Protein AF-A0A7S4KRW1-F1 (afdb_monomer_lite)

Structure (mmCIF, N/CA/C/O backbone):
data_AF-A0A7S4KRW1-F1
#
_entry.id   AF-A0A7S4KRW1-F1
#
loop_
_atom_site.group_PDB
_atom_site.id
_atom_site.type_symbol
_atom_site.label_atom_id
_atom_site.label_alt_id
_atom_site.label_comp_id
_atom_site.label_asym_id
_atom_site.label_entity_id
_atom_site.label_seq_id
_atom_site.pdbx_PDB_ins_code
_atom_site.Cartn_x
_atom_site.Cartn_y
_atom_site.Cartn_z
_atom_site.occupancy
_atom_site.B_iso_or_equiv
_atom_site.auth_seq_id
_atom_site.auth_comp_id
_atom_site.auth_asym_id
_atom_site.auth_atom_id
_atom_site.pdbx_PDB_model_num
ATOM 1 N N . ILE A 1 1 ? 20.193 -3.971 -15.397 1.00 42.09 1 ILE A N 1
ATOM 2 C CA . ILE A 1 1 ? 19.033 -3.073 -15.609 1.00 42.09 1 ILE A CA 1
ATOM 3 C C . ILE A 1 1 ? 19.425 -1.732 -14.996 1.00 42.09 1 ILE A C 1
ATOM 5 O O . ILE A 1 1 ? 19.282 -1.550 -13.796 1.00 42.09 1 ILE A O 1
ATOM 9 N N . ILE A 1 2 ? 20.125 -0.911 -15.786 1.00 52.41 2 ILE A N 1
ATOM 10 C CA . ILE A 1 2 ? 20.880 0.287 -15.368 1.00 52.41 2 ILE A CA 1
ATOM 11 C C . ILE A 1 2 ? 20.674 1.340 -16.470 1.00 52.41 2 ILE A C 1
ATOM 13 O O . ILE A 1 2 ? 21.587 1.654 -17.217 1.00 52.41 2 ILE A O 1
ATOM 17 N N . SER A 1 3 ? 19.442 1.779 -16.694 1.00 58.16 3 SER A N 1
ATOM 18 C CA . SER A 1 3 ? 19.170 2.879 -17.625 1.00 58.16 3 SER A CA 1
ATOM 19 C C . SER A 1 3 ? 18.054 3.713 -17.026 1.00 58.16 3 SER A C 1
ATOM 21 O O . SER A 1 3 ? 16.983 3.174 -16.761 1.00 58.16 3 SER A O 1
ATOM 23 N N . LYS A 1 4 ? 18.334 4.993 -16.753 1.00 59.12 4 LYS A N 1
ATOM 24 C CA . LYS A 1 4 ? 17.352 5.975 -16.263 1.00 59.12 4 LYS A CA 1
ATOM 25 C C . LYS A 1 4 ? 16.228 6.180 -17.288 1.00 59.12 4 LYS A C 1
ATOM 27 O O . LYS A 1 4 ? 15.059 6.197 -16.912 1.00 59.12 4 LYS A O 1
ATOM 32 N N . MET A 1 5 ? 16.585 6.171 -18.574 1.00 58.28 5 MET A N 1
ATOM 33 C CA . MET A 1 5 ? 15.666 6.357 -19.703 1.00 58.28 5 MET A CA 1
ATOM 34 C C . MET A 1 5 ? 14.577 5.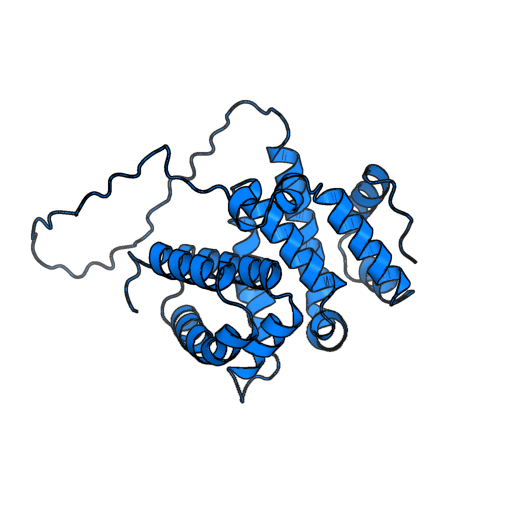268 -19.772 1.00 58.28 5 MET A C 1
ATOM 36 O O . MET A 1 5 ? 13.415 5.568 -20.036 1.00 58.28 5 MET A O 1
ATOM 40 N N . ASN A 1 6 ? 14.902 4.014 -19.430 1.00 66.88 6 ASN A N 1
ATOM 41 C CA . ASN A 1 6 ? 13.996 2.865 -19.613 1.00 66.88 6 ASN A CA 1
ATOM 42 C C . ASN A 1 6 ? 13.275 2.398 -18.332 1.00 66.88 6 ASN A C 1
ATOM 44 O O . ASN A 1 6 ? 12.750 1.283 -18.279 1.00 66.88 6 ASN A O 1
ATOM 48 N N . ASP A 1 7 ? 13.233 3.221 -17.282 1.00 77.06 7 ASP A N 1
ATOM 49 C CA . ASP A 1 7 ? 12.595 2.848 -16.006 1.00 77.06 7 ASP A CA 1
ATOM 50 C C . ASP A 1 7 ? 11.111 2.577 -16.124 1.00 77.06 7 ASP A C 1
ATOM 52 O O . ASP A 1 7 ? 10.593 1.635 -15.519 1.00 77.06 7 ASP A O 1
ATOM 56 N N . HIS A 1 8 ? 10.444 3.408 -16.916 1.00 72.94 8 HIS A N 1
ATOM 57 C CA . HIS A 1 8 ? 9.022 3.296 -17.179 1.00 72.94 8 HIS A CA 1
ATOM 58 C C . HIS A 1 8 ? 8.695 1.932 -17.801 1.00 72.94 8 HIS A C 1
ATOM 60 O O . HIS A 1 8 ? 7.827 1.228 -17.288 1.00 72.94 8 HIS A O 1
ATOM 66 N N . GLU A 1 9 ? 9.473 1.491 -18.793 1.00 79.25 9 GLU A N 1
ATOM 67 C CA . GLU A 1 9 ? 9.324 0.167 -19.403 1.00 79.25 9 GLU A CA 1
ATOM 68 C C . GLU A 1 9 ? 9.589 -0.973 -18.418 1.00 79.25 9 GLU A C 1
ATOM 70 O O . GLU A 1 9 ? 8.856 -1.964 -18.390 1.00 79.25 9 GLU A O 1
ATOM 75 N N . GLY A 1 10 ? 10.588 -0.822 -17.545 1.00 86.00 10 GLY A N 1
ATOM 76 C CA . GLY A 1 10 ? 10.872 -1.803 -16.498 1.00 86.00 10 GLY A CA 1
ATOM 77 C C . GLY A 1 10 ? 9.689 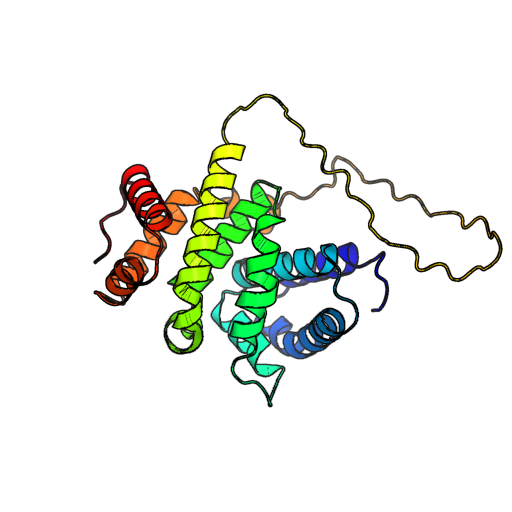-2.014 -15.547 1.00 86.00 10 GLY A C 1
ATOM 78 O O . GLY A 1 10 ? 9.311 -3.155 -15.266 1.00 86.00 10 GLY A O 1
ATOM 79 N N . PHE A 1 11 ? 9.071 -0.927 -15.076 1.00 89.94 11 PHE A N 1
ATOM 80 C CA . PHE A 1 11 ? 7.884 -1.014 -14.224 1.00 89.94 11 PHE A CA 1
ATOM 81 C C . PHE A 1 11 ? 6.635 -1.451 -14.994 1.00 89.94 11 PHE A C 1
ATOM 83 O O . PHE A 1 11 ? 5.841 -2.210 -14.445 1.00 89.94 11 PHE A O 1
ATOM 90 N N . ASN A 1 12 ? 6.462 -1.050 -16.256 1.00 86.81 12 ASN A N 1
ATOM 91 C CA . ASN A 1 12 ? 5.354 -1.507 -17.102 1.00 86.81 12 ASN A CA 1
ATOM 92 C C . ASN A 1 12 ? 5.397 -3.023 -17.321 1.00 86.81 12 ASN A C 1
ATOM 94 O O . ASN A 1 12 ? 4.386 -3.706 -17.137 1.00 86.81 12 ASN A O 1
ATOM 98 N N . LEU A 1 13 ? 6.580 -3.571 -17.605 1.00 89.62 13 LEU A N 1
ATOM 99 C CA . LEU A 1 13 ? 6.782 -5.014 -17.689 1.00 89.62 13 LEU A CA 1
ATOM 100 C C . LEU A 1 13 ? 6.446 -5.703 -16.362 1.00 89.62 13 LEU A C 1
ATOM 102 O O . LEU A 1 13 ? 5.744 -6.715 -16.347 1.00 89.62 13 LEU A O 1
ATOM 106 N N . LEU A 1 14 ? 6.913 -5.150 -15.240 1.00 91.88 14 LEU A N 1
ATOM 107 C CA . LEU A 1 14 ? 6.659 -5.728 -13.924 1.00 91.88 14 LEU A CA 1
ATOM 108 C C . LEU A 1 14 ? 5.165 -5.691 -13.558 1.00 91.88 14 LEU A C 1
ATOM 110 O O . LEU A 1 14 ? 4.649 -6.684 -13.052 1.00 91.88 14 LEU A O 1
ATOM 114 N N . LYS A 1 15 ? 4.449 -4.608 -13.884 1.00 91.62 15 LYS A N 1
ATOM 115 C CA . LYS A 1 15 ? 2.984 -4.514 -13.741 1.00 91.62 15 LYS A CA 1
ATOM 116 C C . LYS A 1 15 ? 2.277 -5.604 -14.552 1.00 91.62 15 LYS A C 1
ATOM 118 O O . LYS A 1 15 ? 1.396 -6.279 -14.024 1.00 91.62 15 LYS A O 1
ATOM 123 N N . SER A 1 16 ? 2.707 -5.831 -15.794 1.00 90.19 16 SER A N 1
ATOM 124 C CA . SER A 1 16 ? 2.164 -6.894 -16.650 1.00 90.19 16 SER A CA 1
ATOM 125 C C . SER A 1 16 ? 2.398 -8.292 -16.065 1.00 90.19 16 SER A C 1
ATOM 127 O O . SER A 1 16 ? 1.488 -9.123 -16.059 1.00 90.19 16 SER A O 1
ATOM 129 N N . ILE A 1 17 ? 3.584 -8.541 -15.502 1.00 91.88 17 ILE A N 1
ATOM 130 C CA . ILE A 1 17 ? 3.899 -9.791 -14.799 1.00 91.88 17 ILE A CA 1
ATOM 131 C C . ILE A 1 17 ? 2.962 -9.993 -13.601 1.00 91.88 17 ILE A C 1
ATOM 133 O O . ILE A 1 17 ? 2.336 -11.044 -13.495 1.00 91.88 17 ILE A O 1
ATOM 137 N N . VAL A 1 18 ? 2.828 -8.983 -12.736 1.00 92.94 18 VAL A N 1
ATOM 138 C CA . VAL A 1 18 ? 1.963 -9.030 -11.541 1.00 92.94 18 VAL A CA 1
ATOM 139 C C . VAL A 1 18 ? 0.499 -9.287 -11.907 1.00 92.94 18 VAL A C 1
ATOM 141 O O . VAL A 1 18 ? -0.207 -10.006 -11.207 1.00 92.94 18 VAL A O 1
ATOM 144 N N . GLN A 1 19 ? 0.037 -8.737 -13.026 1.00 91.19 19 GLN A N 1
ATOM 145 C CA . GLN A 1 19 ? -1.331 -8.935 -13.493 1.00 91.19 19 GLN A CA 1
ATOM 146 C C . GLN A 1 19 ? -1.612 -10.373 -13.960 1.00 91.19 19 GLN A C 1
ATOM 148 O O . GLN A 1 19 ? -2.710 -10.882 -13.741 1.00 91.19 19 GLN A O 1
ATOM 153 N N . HIS A 1 20 ? -0.665 -11.015 -14.649 1.00 90.94 20 HIS A N 1
ATOM 154 C CA . HIS A 1 20 ? -0.930 -12.266 -15.374 1.00 90.94 20 HIS A CA 1
ATOM 155 C C . HIS A 1 20 ? -0.346 -13.516 -14.707 1.00 90.94 20 HIS A C 1
ATOM 157 O O . HIS A 1 20 ? -0.731 -14.631 -15.061 1.00 90.94 20 HIS A O 1
ATOM 163 N N . ILE A 1 21 ? 0.578 -13.363 -13.758 1.00 92.19 21 ILE A N 1
ATOM 164 C CA . ILE A 1 21 ? 1.213 -14.485 -13.063 1.00 92.19 21 ILE A CA 1
ATOM 165 C C . ILE A 1 21 ? 0.605 -14.632 -11.668 1.00 92.19 21 ILE A C 1
ATOM 167 O O . ILE A 1 21 ? 0.493 -13.669 -10.921 1.00 92.19 21 ILE A O 1
ATOM 171 N N . SER A 1 22 ? 0.218 -15.852 -11.289 1.00 93.00 22 SER A N 1
ATOM 172 C CA . SER A 1 22 ? -0.288 -16.120 -9.941 1.00 93.00 22 SER A CA 1
ATOM 173 C C . SER A 1 22 ? 0.800 -15.949 -8.878 1.00 93.00 22 SER A C 1
ATOM 175 O O . SER A 1 22 ? 1.978 -16.219 -9.126 1.00 93.00 22 SER A O 1
ATOM 177 N N . TRP A 1 23 ? 0.397 -15.588 -7.656 1.00 92.25 23 TRP A N 1
ATOM 178 C CA . TRP A 1 23 ? 1.323 -15.364 -6.543 1.00 92.25 23 TRP A CA 1
ATOM 179 C C . TRP A 1 23 ? 2.300 -16.530 -6.324 1.00 92.25 23 TRP A C 1
ATOM 181 O O . TRP A 1 23 ? 3.498 -16.304 -6.225 1.00 92.25 23 TRP A O 1
ATOM 191 N N . GLN A 1 24 ? 1.824 -17.780 -6.358 1.00 93.00 24 GLN A N 1
ATOM 192 C CA . GLN A 1 24 ? 2.649 -18.979 -6.122 1.00 93.00 24 GLN A CA 1
ATOM 193 C C . GLN A 1 24 ? 3.797 -19.130 -7.132 1.00 93.00 24 GLN A C 1
ATOM 195 O O . GLN A 1 24 ? 4.855 -19.672 -6.819 1.00 93.00 24 GLN A O 1
ATOM 200 N N . ASN A 1 25 ? 3.590 -18.649 -8.360 1.00 92.88 25 ASN A N 1
ATOM 201 C CA . ASN A 1 25 ? 4.595 -18.699 -9.417 1.00 92.88 25 ASN A CA 1
ATOM 202 C C . ASN A 1 25 ? 5.511 -17.470 -9.405 1.00 92.88 25 ASN A C 1
ATOM 204 O O . ASN A 1 25 ? 6.578 -17.501 -10.012 1.00 92.88 25 ASN A O 1
ATOM 208 N N . PHE A 1 26 ? 5.109 -16.395 -8.727 1.00 91.00 26 PHE A N 1
ATOM 209 C CA . PHE A 1 26 ? 5.807 -15.116 -8.730 1.00 91.00 26 PHE A CA 1
ATOM 210 C C . PHE A 1 26 ? 6.611 -14.857 -7.446 1.00 91.00 26 PHE A C 1
ATOM 212 O O . PHE A 1 26 ? 7.706 -14.297 -7.508 1.00 91.00 26 PHE A O 1
ATOM 219 N N . GLU A 1 27 ? 6.125 -15.316 -6.290 1.00 92.62 27 GLU A N 1
ATOM 220 C CA . GLU A 1 27 ? 6.655 -14.966 -4.965 1.00 92.62 27 GLU A CA 1
ATOM 221 C C . GLU A 1 27 ? 8.141 -15.309 -4.785 1.00 92.62 27 GLU A C 1
ATOM 223 O O . GLU A 1 27 ? 8.897 -14.532 -4.206 1.00 92.62 27 GLU A O 1
ATOM 228 N N . ASN A 1 28 ? 8.604 -16.414 -5.378 1.00 92.19 28 ASN A N 1
ATOM 229 C CA . ASN A 1 28 ? 10.001 -16.853 -5.297 1.00 92.19 28 ASN A CA 1
ATOM 230 C C . ASN A 1 28 ? 10.981 -15.931 -6.048 1.00 92.19 28 ASN A C 1
ATOM 232 O O . ASN A 1 28 ? 12.193 -15.984 -5.819 1.00 92.19 28 ASN A O 1
ATOM 236 N N . PHE A 1 29 ? 10.481 -15.087 -6.952 1.00 93.19 29 PHE A N 1
ATOM 237 C CA . PHE A 1 29 ? 11.286 -14.118 -7.694 1.00 93.19 29 PHE A CA 1
ATOM 238 C C . PHE A 1 29 ? 11.325 -12.746 -7.013 1.00 93.19 29 PHE A C 1
ATOM 240 O O . PHE A 1 29 ? 12.270 -11.987 -7.248 1.00 93.19 29 PHE A O 1
ATOM 247 N N . LEU A 1 30 ? 10.362 -12.444 -6.133 1.00 92.44 30 LEU A N 1
ATOM 248 C CA . LEU A 1 30 ? 10.248 -11.149 -5.461 1.00 92.44 30 LEU A CA 1
ATOM 249 C C . LEU A 1 30 ? 11.510 -10.739 -4.696 1.00 92.44 30 LEU A C 1
ATOM 251 O O . LEU A 1 30 ? 11.945 -9.609 -4.902 1.00 92.44 30 LEU A O 1
ATOM 255 N N . PRO A 1 31 ? 12.195 -11.609 -3.926 1.00 91.44 31 PRO A N 1
ATOM 256 C CA . PRO A 1 31 ? 13.425 -11.202 -3.249 1.00 91.44 31 PRO A CA 1
ATOM 257 C C . PRO A 1 31 ? 14.510 -10.698 -4.210 1.00 91.44 31 PRO A C 1
ATOM 259 O O . PRO A 1 31 ? 15.241 -9.758 -3.900 1.00 91.44 31 PRO A O 1
ATOM 262 N N . LYS A 1 32 ? 14.617 -11.284 -5.411 1.00 92.25 32 LYS A N 1
ATOM 263 C CA . LYS A 1 32 ? 15.574 -10.828 -6.434 1.00 92.25 32 LYS A CA 1
ATOM 264 C C . LYS A 1 32 ? 15.146 -9.494 -7.041 1.00 92.25 32 LYS A C 1
ATOM 266 O O . LYS A 1 32 ? 15.987 -8.619 -7.230 1.00 92.25 32 LYS A O 1
ATOM 271 N N . ILE A 1 33 ? 13.853 -9.334 -7.315 1.00 94.12 33 ILE A N 1
ATOM 272 C CA . ILE A 1 33 ? 13.275 -8.091 -7.841 1.00 94.12 33 ILE A CA 1
ATOM 273 C C . ILE A 1 33 ? 13.485 -6.950 -6.838 1.00 94.12 33 ILE A C 1
ATOM 275 O O . ILE A 1 33 ? 13.976 -5.885 -7.208 1.00 94.12 33 ILE A O 1
ATOM 279 N N . TRP A 1 34 ? 13.217 -7.197 -5.558 1.00 94.50 34 TRP A N 1
ATOM 280 C CA . TRP A 1 34 ? 13.444 -6.239 -4.486 1.00 94.50 34 TRP A CA 1
ATOM 281 C C . TRP A 1 34 ? 14.901 -5.858 -4.323 1.00 94.50 34 TRP A C 1
ATOM 283 O O . TRP A 1 34 ? 15.189 -4.671 -4.245 1.00 94.50 34 TRP A O 1
ATOM 293 N N . ASN A 1 35 ? 15.833 -6.810 -4.371 1.00 92.06 35 ASN A N 1
ATOM 294 C CA . ASN A 1 35 ? 17.256 -6.478 -4.346 1.00 92.06 35 ASN A CA 1
ATOM 295 C C . ASN A 1 35 ? 17.651 -5.518 -5.481 1.00 92.06 35 ASN A C 1
ATOM 297 O O . ASN A 1 35 ? 18.370 -4.552 -5.238 1.00 92.06 35 ASN A O 1
ATOM 301 N N . LEU A 1 36 ? 17.150 -5.737 -6.702 1.00 91.69 36 LEU A N 1
ATOM 302 C CA . LEU A 1 36 ? 17.417 -4.848 -7.839 1.00 91.69 36 LEU A CA 1
ATOM 303 C C . LEU A 1 36 ? 16.819 -3.450 -7.633 1.00 91.69 36 LEU A C 1
ATOM 305 O O . LEU A 1 36 ? 17.496 -2.446 -7.855 1.00 91.69 36 LEU A O 1
ATOM 309 N N . ILE A 1 37 ? 15.564 -3.382 -7.187 1.00 93.12 37 ILE A N 1
ATOM 310 C CA . ILE A 1 37 ? 14.864 -2.117 -6.941 1.00 93.12 37 ILE A CA 1
ATOM 311 C C . ILE A 1 37 ? 15.516 -1.348 -5.788 1.00 93.12 37 ILE A C 1
ATOM 313 O O . ILE A 1 37 ? 15.779 -0.155 -5.916 1.00 93.12 37 ILE A O 1
ATOM 317 N N . PHE A 1 38 ? 15.809 -2.013 -4.671 1.00 91.94 38 PHE A N 1
ATOM 318 C CA . PHE A 1 38 ? 16.373 -1.388 -3.475 1.00 91.94 38 PHE A CA 1
ATOM 319 C C . PHE A 1 38 ? 17.807 -0.932 -3.701 1.00 91.94 38 PHE A C 1
ATOM 321 O O . PHE A 1 38 ? 18.139 0.189 -3.323 1.00 91.94 38 PHE A O 1
ATOM 328 N N . TYR A 1 39 ? 18.622 -1.728 -4.403 1.00 90.50 39 TYR A N 1
ATOM 329 C CA . TYR A 1 39 ? 19.950 -1.297 -4.841 1.00 90.50 39 TYR A CA 1
ATOM 330 C C . TYR A 1 39 ? 19.875 0.047 -5.570 1.00 90.50 39 TYR A C 1
ATOM 332 O O . TYR A 1 39 ? 20.644 0.967 -5.287 1.00 90.50 39 TYR A O 1
ATOM 340 N N . ARG A 1 40 ? 18.893 0.194 -6.461 1.00 86.44 40 ARG A N 1
ATOM 341 C CA . ARG A 1 40 ? 18.698 1.430 -7.206 1.00 86.44 40 ARG A CA 1
ATOM 342 C C . ARG A 1 40 ? 18.138 2.574 -6.368 1.00 86.44 40 ARG A C 1
ATOM 344 O O . ARG A 1 40 ? 18.656 3.682 -6.475 1.00 86.44 40 ARG A O 1
ATOM 351 N N . LEU A 1 41 ? 17.160 2.319 -5.496 1.00 88.88 41 LEU A N 1
ATOM 352 C CA . LEU A 1 41 ? 16.660 3.324 -4.547 1.00 88.88 41 LEU A CA 1
ATOM 353 C C . LEU A 1 41 ? 17.778 3.889 -3.664 1.00 88.88 41 LEU A C 1
ATOM 355 O O . LEU A 1 41 ? 17.709 5.048 -3.269 1.00 88.88 41 LEU A O 1
ATOM 359 N N . THR A 1 42 ? 18.798 3.087 -3.348 1.00 87.00 42 THR A N 1
ATOM 360 C CA . THR A 1 42 ? 19.952 3.539 -2.564 1.00 87.00 42 THR A CA 1
ATOM 361 C C . THR A 1 42 ? 21.000 4.267 -3.406 1.00 87.00 42 THR A C 1
ATOM 363 O O . THR A 1 42 ? 21.614 5.206 -2.909 1.00 87.00 42 THR A O 1
ATOM 366 N N . LYS A 1 43 ? 21.251 3.837 -4.649 1.00 85.88 43 LYS A N 1
ATOM 367 C CA . LYS A 1 43 ? 22.365 4.358 -5.461 1.00 85.88 43 LYS A CA 1
ATOM 368 C C . LYS A 1 43 ? 22.006 5.560 -6.321 1.00 85.88 43 LYS A C 1
ATOM 370 O O . LYS A 1 43 ? 22.787 6.499 -6.377 1.00 85.88 43 LYS A O 1
ATOM 375 N N . THR A 1 44 ? 20.870 5.515 -7.004 1.00 82.62 44 THR A N 1
ATOM 376 C CA . THR A 1 44 ? 20.466 6.520 -8.001 1.00 82.62 44 THR A CA 1
ATOM 377 C C . THR A 1 44 ? 18.949 6.739 -7.967 1.00 82.62 44 THR A C 1
ATOM 379 O O . THR A 1 44 ? 18.245 6.450 -8.940 1.00 82.62 44 THR A O 1
ATOM 382 N N . PRO A 1 45 ? 18.393 7.201 -6.831 1.00 83.12 45 PRO A N 1
ATOM 383 C CA . PRO A 1 45 ? 16.960 7.425 -6.720 1.00 83.12 45 PRO A CA 1
ATOM 384 C C . PRO A 1 45 ? 16.513 8.653 -7.525 1.00 83.12 45 PRO A C 1
ATOM 386 O O . PRO A 1 45 ? 16.875 9.772 -7.181 1.00 83.12 45 PRO A O 1
ATOM 389 N N . THR A 1 46 ? 15.633 8.464 -8.507 1.00 85.69 46 THR A N 1
ATOM 390 C CA . THR A 1 46 ? 14.922 9.561 -9.192 1.00 85.69 46 THR A CA 1
ATOM 391 C C . THR A 1 46 ? 13.472 9.658 -8.706 1.00 85.69 46 THR A C 1
ATOM 393 O O . THR A 1 46 ? 12.933 8.700 -8.134 1.00 85.69 46 THR A O 1
ATOM 396 N N . ALA A 1 47 ? 12.813 10.805 -8.907 1.00 84.25 47 ALA A N 1
ATOM 397 C CA . ALA A 1 47 ? 11.387 10.959 -8.596 1.00 84.25 47 ALA A CA 1
ATOM 398 C C . ALA A 1 47 ? 10.537 9.948 -9.389 1.00 84.25 47 ALA A C 1
ATOM 400 O O . ALA A 1 47 ? 9.764 9.193 -8.794 1.00 84.25 47 ALA A O 1
ATOM 401 N N . LYS A 1 48 ? 10.805 9.832 -10.697 1.00 83.62 48 LYS A N 1
ATOM 402 C CA . LYS A 1 48 ? 10.196 8.856 -11.614 1.00 83.62 48 LYS A CA 1
ATOM 403 C C . LYS A 1 48 ? 10.335 7.415 -11.117 1.00 83.62 48 LYS A C 1
ATOM 405 O O . LYS A 1 48 ? 9.356 6.670 -11.097 1.00 83.62 48 LYS A O 1
ATOM 410 N N . PHE A 1 49 ? 11.514 7.028 -10.621 1.00 87.81 49 PHE A N 1
ATOM 411 C CA . PHE A 1 49 ? 11.728 5.682 -10.084 1.00 87.81 49 PHE A CA 1
ATOM 412 C C . PHE A 1 49 ? 10.950 5.435 -8.782 1.00 87.81 49 PHE A C 1
ATOM 414 O O .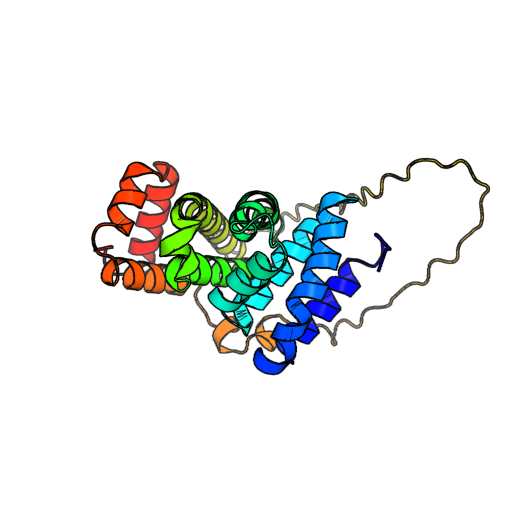 PHE A 1 49 ? 10.365 4.368 -8.601 1.00 87.81 49 PHE A O 1
ATOM 421 N N . LYS A 1 50 ? 10.887 6.421 -7.873 1.00 88.44 50 LYS A N 1
ATOM 422 C CA . LYS A 1 50 ? 10.080 6.324 -6.638 1.00 88.44 50 LYS A CA 1
ATOM 423 C C . LYS A 1 50 ? 8.579 6.241 -6.935 1.00 88.44 50 LYS A C 1
ATOM 425 O O . LYS A 1 50 ? 7.868 5.509 -6.240 1.00 88.44 50 LYS A O 1
ATOM 430 N N . ARG A 1 51 ? 8.104 6.952 -7.965 1.00 88.12 51 ARG A N 1
ATOM 431 C CA . ARG A 1 51 ? 6.725 6.863 -8.468 1.00 88.12 51 ARG A CA 1
ATOM 432 C C . ARG A 1 51 ? 6.432 5.466 -9.006 1.00 88.12 51 ARG A C 1
ATOM 434 O O . ARG A 1 51 ? 5.520 4.820 -8.503 1.00 88.12 51 ARG A O 1
ATOM 441 N N . GLY A 1 52 ? 7.260 4.958 -9.922 1.00 90.00 52 GLY A N 1
ATOM 442 C CA . GLY A 1 52 ? 7.116 3.603 -10.471 1.00 90.00 52 GLY A CA 1
ATOM 443 C C . GLY A 1 52 ? 7.178 2.510 -9.398 1.00 90.00 52 GLY A C 1
ATOM 444 O O . GLY A 1 52 ? 6.402 1.555 -9.422 1.00 90.00 52 GLY A O 1
ATOM 445 N N . PHE A 1 53 ? 8.023 2.689 -8.378 1.00 93.06 53 PHE A N 1
ATOM 446 C CA . PHE A 1 53 ? 8.022 1.816 -7.208 1.00 93.06 53 PHE A CA 1
ATOM 447 C C . PHE A 1 53 ? 6.697 1.882 -6.435 1.00 93.06 53 PHE A C 1
ATOM 449 O O . PHE A 1 53 ? 6.132 0.851 -6.084 1.00 93.06 53 PHE A O 1
ATOM 456 N N . SER A 1 54 ? 6.171 3.079 -6.186 1.00 94.00 54 SER A N 1
ATOM 457 C CA . SER A 1 54 ? 4.888 3.244 -5.493 1.00 94.00 54 SER A CA 1
ATOM 458 C C . SER A 1 54 ? 3.733 2.619 -6.284 1.00 94.00 54 SER A C 1
ATOM 460 O O . SER A 1 54 ? 2.867 1.981 -5.687 1.00 94.00 54 SER A O 1
ATOM 462 N N . GLU A 1 55 ? 3.748 2.729 -7.617 1.00 92.69 55 GLU A N 1
ATOM 463 C CA . GLU A 1 55 ? 2.799 2.036 -8.497 1.00 92.69 55 GLU A CA 1
ATOM 464 C C . GLU A 1 55 ? 2.876 0.525 -8.329 1.00 92.69 55 GLU A C 1
ATOM 466 O O . GLU A 1 55 ? 1.845 -0.116 -8.122 1.00 92.69 55 GLU A O 1
ATOM 471 N N . ILE A 1 56 ? 4.077 -0.066 -8.395 1.00 94.56 56 ILE A N 1
ATOM 472 C CA . ILE A 1 56 ? 4.175 -1.524 -8.345 1.00 94.56 56 ILE A CA 1
ATOM 473 C C . ILE A 1 56 ? 3.712 -2.084 -6.999 1.00 94.56 56 ILE A C 1
ATOM 475 O O . ILE A 1 56 ? 3.088 -3.142 -6.964 1.00 94.56 56 ILE A O 1
ATOM 479 N N . MET A 1 57 ? 3.924 -1.345 -5.907 1.00 96.12 57 MET A N 1
ATOM 480 C CA . MET A 1 57 ? 3.408 -1.706 -4.588 1.00 96.12 57 MET A CA 1
ATOM 481 C C . MET A 1 57 ? 1.874 -1.707 -4.569 1.00 96.12 57 MET A C 1
ATOM 483 O O . MET A 1 57 ? 1.265 -2.633 -4.028 1.00 96.12 57 MET A O 1
ATOM 487 N N . CYS A 1 58 ? 1.237 -0.727 -5.221 1.00 95.44 58 CYS A N 1
ATOM 488 C CA . CYS A 1 58 ? -0.215 -0.693 -5.386 1.00 95.44 58 CYS A CA 1
ATOM 489 C C . CYS A 1 58 ? -0.734 -1.869 -6.232 1.00 95.44 58 CYS A C 1
ATOM 491 O O . CYS A 1 58 ? -1.709 -2.512 -5.845 1.00 95.44 58 CYS A O 1
ATOM 493 N N . TYR A 1 59 ? -0.068 -2.193 -7.346 1.00 94.62 59 TYR A N 1
ATOM 494 C CA . TYR A 1 59 ? -0.426 -3.330 -8.205 1.00 94.62 59 TYR A CA 1
ATOM 495 C C . TYR A 1 59 ? -0.322 -4.660 -7.461 1.00 94.62 59 TYR A C 1
ATOM 497 O O . TYR A 1 59 ? -1.251 -5.464 -7.482 1.00 94.62 59 TYR A O 1
ATOM 505 N N . LEU A 1 60 ? 0.782 -4.871 -6.752 1.00 95.12 60 LEU A N 1
ATOM 506 C CA . LEU A 1 60 ? 1.018 -6.060 -5.945 1.00 95.12 60 LEU A CA 1
ATOM 507 C C . LEU A 1 60 ? -0.039 -6.237 -4.848 1.00 95.12 60 LEU A C 1
ATOM 509 O O . LEU A 1 60 ? -0.631 -7.309 -4.730 1.00 95.12 60 LEU A O 1
ATOM 513 N N . ALA A 1 61 ? -0.347 -5.172 -4.102 1.00 94.62 61 ALA A N 1
ATOM 514 C CA . ALA A 1 61 ? -1.422 -5.178 -3.109 1.00 94.62 61 ALA A CA 1
ATOM 515 C C . ALA A 1 61 ? -2.812 -5.418 -3.738 1.00 94.62 61 ALA A C 1
ATOM 517 O O . ALA A 1 61 ? -3.691 -6.046 -3.133 1.00 94.62 61 ALA A O 1
ATOM 518 N N . GLY A 1 62 ? -3.016 -4.919 -4.959 1.00 91.94 62 GLY A N 1
ATOM 519 C CA . GLY A 1 62 ? -4.238 -5.070 -5.742 1.00 91.94 62 GLY A CA 1
ATOM 520 C C . GLY A 1 62 ? -4.471 -6.496 -6.259 1.00 91.94 62 GLY A C 1
ATOM 521 O O . GLY A 1 62 ? -5.578 -7.017 -6.115 1.00 91.94 62 GLY A O 1
ATOM 522 N N . PHE A 1 63 ? -3.445 -7.148 -6.808 1.00 91.62 63 PHE A N 1
ATOM 523 C CA . PHE A 1 63 ? -3.560 -8.475 -7.431 1.00 91.62 63 PHE A CA 1
ATOM 524 C C . PHE A 1 63 ? -3.259 -9.641 -6.491 1.00 91.62 63 PHE A C 1
ATOM 526 O O . PHE A 1 63 ? -3.834 -10.718 -6.647 1.00 91.62 63 PHE A O 1
ATOM 533 N N . HIS A 1 64 ? -2.362 -9.460 -5.525 1.00 92.62 64 HIS A N 1
ATOM 534 C CA . HIS A 1 64 ? -1.859 -10.564 -4.701 1.00 92.62 64 HIS A CA 1
ATOM 535 C C . HIS A 1 64 ? -2.098 -10.386 -3.199 1.00 92.62 64 HIS A C 1
ATOM 537 O O . HIS A 1 64 ? -1.777 -11.274 -2.411 1.00 92.62 64 HIS A O 1
ATOM 543 N N . GLY A 1 65 ? -2.716 -9.274 -2.798 1.00 91.81 65 GLY A N 1
ATOM 544 C CA . GLY A 1 65 ? -2.967 -8.960 -1.396 1.00 91.81 65 GLY A CA 1
ATOM 545 C C . GLY A 1 65 ? -1.741 -8.373 -0.701 1.00 91.81 65 GLY A C 1
ATOM 546 O O . GLY A 1 65 ? -0.665 -8.247 -1.273 1.00 91.81 65 GLY A O 1
ATOM 547 N N . VAL A 1 66 ? -1.921 -7.946 0.546 1.00 94.81 66 VAL A N 1
ATOM 548 C CA . VAL A 1 66 ? -0.948 -7.080 1.231 1.00 94.81 66 VAL A CA 1
ATOM 549 C C . VAL A 1 66 ? 0.055 -7.840 2.089 1.00 94.81 66 VAL A C 1
ATOM 551 O O . VAL A 1 66 ? 1.235 -7.513 2.051 1.00 94.81 66 VAL A O 1
ATOM 554 N N . ASP A 1 67 ? -0.356 -8.892 2.800 1.00 94.88 67 ASP A N 1
ATOM 555 C CA . ASP A 1 67 ? 0.553 -9.610 3.708 1.00 94.88 67 ASP A CA 1
ATOM 556 C C . ASP A 1 67 ? 1.691 -10.325 2.970 1.00 94.88 67 ASP A C 1
ATOM 558 O O . ASP A 1 67 ? 2.831 -10.300 3.434 1.00 94.88 67 ASP A O 1
ATOM 562 N N . GLY A 1 68 ? 1.414 -10.897 1.793 1.00 91.94 68 GLY A N 1
ATOM 563 C CA . GLY A 1 68 ? 2.451 -11.483 0.941 1.00 91.94 68 GLY A CA 1
ATOM 564 C C . GLY A 1 68 ? 3.478 -10.442 0.490 1.00 91.94 68 GLY A C 1
ATOM 565 O O . GLY A 1 68 ? 4.679 -10.703 0.501 1.00 91.94 68 GLY A O 1
ATOM 566 N N . VAL A 1 69 ? 3.024 -9.230 0.165 1.00 93.19 69 VAL A N 1
ATOM 567 C CA . VAL A 1 69 ? 3.891 -8.120 -0.251 1.00 93.19 69 VAL A CA 1
ATOM 568 C C . VAL A 1 69 ? 4.765 -7.659 0.905 1.00 93.19 69 VAL A C 1
ATOM 570 O O . VAL A 1 69 ? 5.984 -7.603 0.740 1.00 93.19 69 VAL A O 1
ATOM 573 N N . VAL A 1 70 ? 4.170 -7.407 2.076 1.00 94.94 70 VAL A N 1
ATOM 574 C CA . VAL A 1 70 ? 4.907 -7.033 3.293 1.00 94.94 70 VAL A CA 1
ATOM 575 C C . VAL A 1 70 ? 5.969 -8.082 3.620 1.00 94.94 70 VAL A C 1
ATOM 577 O O . VAL A 1 70 ? 7.146 -7.746 3.745 1.00 94.94 70 VAL A O 1
ATOM 580 N N . GLY A 1 71 ? 5.575 -9.358 3.673 1.00 93.06 71 GLY A N 1
ATOM 581 C CA . GLY A 1 71 ? 6.492 -10.462 3.945 1.00 93.06 71 GLY A CA 1
ATOM 582 C C . GLY A 1 71 ? 7.614 -10.558 2.912 1.00 93.06 71 GLY A C 1
ATOM 583 O O . GLY A 1 71 ? 8.777 -10.685 3.281 1.00 93.06 71 GLY A O 1
ATOM 584 N N . SER A 1 72 ? 7.295 -10.421 1.621 1.00 93.19 72 SER A N 1
ATOM 585 C CA . SER A 1 72 ? 8.297 -10.499 0.554 1.00 93.19 72 SER A CA 1
ATOM 586 C C . SER A 1 72 ? 9.361 -9.405 0.652 1.00 93.19 72 SER A C 1
ATOM 588 O O . SER A 1 72 ? 10.517 -9.677 0.343 1.00 93.19 72 SER A O 1
ATOM 590 N N . VAL A 1 73 ? 8.990 -8.194 1.090 1.00 94.25 73 VAL A N 1
ATOM 591 C CA . VAL A 1 73 ? 9.923 -7.078 1.300 1.00 94.25 73 VAL A CA 1
ATOM 592 C C . VAL A 1 73 ? 10.805 -7.344 2.515 1.00 94.25 73 VAL A C 1
ATOM 594 O O . VAL A 1 73 ? 12.025 -7.219 2.420 1.00 94.25 73 VAL A O 1
ATOM 597 N N . ASP A 1 74 ? 10.213 -7.759 3.633 1.00 92.94 74 ASP A N 1
ATOM 598 C CA . ASP A 1 74 ? 10.958 -8.043 4.863 1.00 92.94 74 ASP A CA 1
ATOM 599 C C . ASP A 1 74 ? 11.951 -9.202 4.693 1.00 92.94 74 ASP A C 1
ATOM 601 O O . ASP A 1 74 ? 13.039 -9.169 5.260 1.00 92.94 74 ASP A O 1
ATOM 605 N N . CYS A 1 75 ? 11.636 -10.197 3.858 1.00 89.75 75 CYS A N 1
ATOM 606 C CA . CYS A 1 75 ? 12.532 -11.320 3.571 1.00 89.75 75 CYS A CA 1
ATOM 607 C C . CYS A 1 75 ? 13.807 -10.940 2.793 1.00 89.75 75 CYS A C 1
ATOM 609 O O . CYS A 1 75 ? 14.685 -11.785 2.625 1.00 89.75 75 CYS A O 1
ATOM 611 N N . VAL A 1 76 ? 13.925 -9.709 2.285 1.00 88.31 76 VAL A N 1
ATOM 612 C CA . VAL A 1 76 ? 15.081 -9.271 1.479 1.00 88.31 76 VAL A CA 1
ATOM 613 C C . VAL A 1 76 ? 16.288 -8.955 2.350 1.00 88.31 76 VAL A C 1
ATOM 615 O O . VAL A 1 76 ? 17.421 -9.181 1.927 1.00 88.31 76 VAL A O 1
ATOM 618 N N . SER A 1 77 ? 16.059 -8.432 3.555 1.00 77.31 77 SER A N 1
ATOM 619 C CA . SER A 1 77 ? 17.128 -8.021 4.458 1.00 77.31 77 SER A CA 1
ATOM 620 C C . SER A 1 77 ? 17.109 -8.865 5.720 1.00 77.31 77 SER A C 1
ATOM 622 O O . SER A 1 77 ? 16.262 -8.687 6.590 1.00 77.31 77 SER A O 1
ATOM 624 N N . ASN A 1 78 ? 18.099 -9.749 5.851 1.00 71.75 78 ASN A N 1
ATOM 625 C CA . ASN A 1 78 ? 18.323 -10.485 7.097 1.00 71.75 78 ASN A CA 1
ATOM 626 C C . ASN A 1 78 ? 18.719 -9.548 8.254 1.00 71.75 78 ASN A C 1
ATOM 628 O O . ASN A 1 78 ? 18.504 -9.887 9.415 1.00 71.75 78 ASN A O 1
ATOM 632 N N . ASP A 1 79 ? 19.269 -8.373 7.934 1.00 72.62 79 ASP A N 1
ATOM 633 C CA . ASP A 1 79 ? 19.808 -7.419 8.907 1.00 72.62 79 ASP A CA 1
ATOM 634 C C . ASP A 1 79 ? 18.781 -6.367 9.355 1.00 72.62 79 ASP A C 1
ATOM 636 O O . ASP A 1 79 ? 18.957 -5.731 10.393 1.00 72.62 79 ASP A O 1
ATOM 640 N N . ASN A 1 80 ? 17.702 -6.169 8.589 1.00 78.69 80 ASN A N 1
ATOM 641 C CA . ASN A 1 80 ? 16.623 -5.246 8.932 1.00 78.69 80 ASN A CA 1
ATOM 642 C C . ASN A 1 80 ? 15.267 -5.960 8.845 1.00 78.69 80 ASN A C 1
ATOM 644 O O . ASN A 1 80 ? 14.633 -5.928 7.786 1.00 78.69 80 ASN A O 1
ATOM 648 N N . PRO A 1 81 ? 14.789 -6.552 9.954 1.00 75.94 81 PRO A N 1
ATOM 649 C CA . PRO A 1 81 ? 13.508 -7.235 9.964 1.00 75.94 81 PRO A CA 1
ATOM 650 C C . PRO A 1 81 ? 12.332 -6.274 9.769 1.00 75.94 81 PRO A C 1
ATOM 652 O O . PRO A 1 81 ? 11.234 -6.759 9.549 1.00 75.94 81 PRO A O 1
ATOM 655 N N . GLU A 1 82 ? 12.516 -4.950 9.840 1.00 87.62 82 GLU A N 1
ATOM 656 C CA . GLU A 1 82 ? 11.463 -3.937 9.675 1.00 87.62 82 GLU A CA 1
ATOM 657 C C . GLU A 1 82 ? 11.604 -3.123 8.377 1.00 87.62 82 GLU A C 1
ATOM 659 O O . GLU A 1 82 ? 11.175 -1.966 8.288 1.00 87.62 82 GLU A O 1
ATOM 664 N N . LEU A 1 83 ? 12.217 -3.720 7.347 1.00 92.81 83 LEU A N 1
ATOM 665 C CA . LEU A 1 83 ? 12.484 -3.047 6.078 1.00 92.81 83 LEU A CA 1
ATOM 666 C C . LEU A 1 83 ? 11.209 -2.498 5.428 1.00 92.81 83 LEU A C 1
ATOM 668 O O . LEU A 1 83 ? 11.234 -1.381 4.905 1.00 92.81 83 LEU A O 1
ATOM 672 N N . PHE A 1 84 ? 10.091 -3.225 5.492 1.00 95.50 84 PHE A N 1
ATOM 673 C CA . PHE A 1 84 ? 8.831 -2.742 4.938 1.00 95.50 84 PHE A CA 1
ATOM 674 C C . PHE A 1 84 ? 8.393 -1.413 5.561 1.00 95.50 84 PHE A C 1
ATOM 676 O O . PHE A 1 84 ? 7.990 -0.517 4.825 1.00 95.50 84 PHE A O 1
ATOM 683 N N . GLY A 1 85 ? 8.524 -1.235 6.880 1.00 95.44 85 GLY A N 1
ATOM 684 C CA . GLY A 1 85 ? 8.165 0.023 7.545 1.00 95.44 85 GLY A CA 1
ATOM 685 C C . GLY A 1 85 ? 8.987 1.211 7.034 1.00 95.44 85 GLY A C 1
ATOM 686 O O . GLY A 1 85 ? 8.444 2.268 6.698 1.00 95.44 85 GLY A O 1
ATOM 687 N N . VAL A 1 86 ? 10.298 1.002 6.861 1.00 93.56 86 VAL A N 1
ATOM 688 C CA . VAL A 1 86 ? 11.209 2.005 6.287 1.00 93.56 86 VAL A CA 1
ATOM 689 C C . VAL A 1 86 ? 10.794 2.369 4.861 1.00 93.56 86 VAL A C 1
ATOM 691 O O . VAL A 1 86 ? 10.715 3.552 4.525 1.00 93.56 86 VAL A O 1
ATOM 694 N N . ILE A 1 87 ? 10.512 1.372 4.023 1.00 94.56 87 ILE A N 1
ATOM 695 C CA . ILE A 1 87 ? 10.119 1.565 2.623 1.00 94.56 87 ILE A CA 1
ATOM 696 C C . ILE A 1 87 ? 8.744 2.236 2.510 1.00 94.56 87 ILE A C 1
ATOM 698 O O . ILE A 1 87 ? 8.579 3.163 1.712 1.00 94.56 87 ILE A O 1
ATOM 702 N N . LEU A 1 88 ? 7.783 1.827 3.340 1.00 96.25 88 LEU A N 1
ATOM 703 C CA . LEU A 1 88 ? 6.452 2.418 3.414 1.00 96.25 88 LEU A CA 1
ATOM 704 C C . LEU A 1 88 ? 6.552 3.916 3.720 1.00 96.25 88 LEU A C 1
ATOM 706 O O . LEU A 1 88 ? 6.053 4.734 2.951 1.00 96.25 88 LEU A O 1
ATOM 710 N N . GLY A 1 89 ? 7.251 4.288 4.795 1.00 94.00 89 GLY A N 1
ATOM 711 C CA . GLY A 1 89 ? 7.357 5.684 5.221 1.00 94.00 89 GLY A CA 1
ATOM 712 C C . GLY A 1 89 ? 8.219 6.560 4.307 1.00 94.00 89 GLY A C 1
ATOM 713 O O . GLY A 1 89 ? 7.866 7.708 4.034 1.00 94.00 89 GLY A O 1
ATOM 714 N N . ASN A 1 90 ? 9.357 6.047 3.829 1.00 91.94 90 ASN A N 1
ATOM 715 C CA . ASN A 1 90 ? 10.339 6.870 3.116 1.00 91.94 90 ASN A CA 1
ATOM 716 C C . ASN A 1 90 ? 10.164 6.897 1.604 1.00 91.94 90 ASN A C 1
ATOM 718 O O . ASN A 1 90 ? 10.679 7.822 0.972 1.00 91.94 90 ASN A O 1
ATOM 722 N N . VAL A 1 91 ? 9.477 5.911 1.030 1.00 92.31 91 VAL A N 1
ATOM 723 C CA . VAL A 1 91 ? 9.358 5.777 -0.422 1.00 92.31 91 VAL A CA 1
ATOM 724 C C . VAL A 1 91 ? 7.897 5.761 -0.829 1.00 92.31 91 VAL A C 1
ATOM 726 O O . VAL A 1 91 ? 7.466 6.688 -1.507 1.00 92.31 91 VAL A O 1
ATOM 729 N N . TRP A 1 92 ? 7.120 4.777 -0.369 1.00 94.88 92 TRP A N 1
ATOM 730 C CA . TRP A 1 92 ? 5.760 4.582 -0.871 1.00 94.88 92 TRP A CA 1
ATOM 731 C C . TRP A 1 92 ? 4.841 5.757 -0.512 1.00 94.88 92 TRP A C 1
ATOM 733 O O . TRP A 1 92 ? 4.310 6.413 -1.404 1.00 94.88 92 TRP A O 1
ATOM 743 N N . LEU A 1 93 ? 4.723 6.112 0.773 1.00 94.06 93 LEU A N 1
ATOM 744 C CA . LEU A 1 93 ? 3.860 7.222 1.202 1.00 94.06 93 LEU A CA 1
ATOM 745 C C . LEU A 1 93 ? 4.320 8.588 0.667 1.00 94.06 93 LEU A C 1
ATOM 747 O O . LEU A 1 93 ? 3.499 9.488 0.515 1.00 94.06 93 LEU A O 1
ATOM 751 N N . LYS A 1 94 ? 5.612 8.754 0.356 1.00 90.69 94 LYS A N 1
ATOM 752 C CA . LYS A 1 94 ? 6.133 9.981 -0.274 1.00 90.69 94 LYS A CA 1
ATOM 753 C C . LYS A 1 94 ? 5.901 10.021 -1.787 1.00 90.69 94 LYS A C 1
ATOM 755 O O . LYS A 1 94 ? 5.895 11.107 -2.356 1.00 90.69 94 LYS A O 1
ATOM 760 N N . GLY A 1 95 ? 5.725 8.867 -2.431 1.00 87.12 95 GLY A N 1
ATOM 761 C CA . GLY A 1 95 ? 5.372 8.763 -3.847 1.00 87.12 95 GLY A CA 1
ATOM 762 C C . GLY A 1 95 ? 3.879 8.944 -4.114 1.00 87.12 95 GLY A C 1
ATOM 763 O O . GLY A 1 95 ? 3.512 9.385 -5.195 1.00 87.12 95 GLY A O 1
ATOM 764 N N . VAL A 1 96 ? 3.028 8.684 -3.116 1.00 88.56 96 VAL A N 1
ATOM 765 C CA . VAL A 1 96 ? 1.563 8.819 -3.196 1.00 88.56 96 VAL A CA 1
ATOM 766 C C . VAL A 1 96 ? 1.071 10.140 -3.827 1.00 88.56 96 VAL A C 1
ATOM 768 O O . VAL A 1 96 ? 0.207 10.073 -4.697 1.00 88.56 96 VAL A O 1
ATOM 771 N N . PRO A 1 97 ? 1.596 11.332 -3.474 1.00 88.00 97 PRO A N 1
ATOM 772 C CA . PRO A 1 97 ? 1.129 12.592 -4.063 1.00 88.00 97 PRO A CA 1
ATOM 773 C C . PRO A 1 97 ? 1.414 12.758 -5.565 1.00 88.00 97 PRO A C 1
ATOM 775 O O . PRO A 1 97 ? 0.915 13.702 -6.163 1.00 88.00 97 PRO A O 1
ATOM 778 N N . GLN A 1 98 ? 2.230 11.886 -6.167 1.00 87.06 98 GLN A N 1
ATOM 779 C CA . GLN A 1 98 ? 2.601 11.946 -7.588 1.00 87.06 98 GLN A CA 1
ATOM 780 C C . GLN A 1 98 ? 1.614 11.189 -8.493 1.00 87.06 98 GLN A C 1
ATOM 782 O O . GLN A 1 98 ? 1.804 11.142 -9.710 1.00 87.06 98 GLN A O 1
ATOM 787 N N . PHE A 1 99 ? 0.584 10.557 -7.921 1.00 87.88 99 PHE A N 1
ATOM 788 C CA . PHE A 1 99 ? -0.505 9.972 -8.697 1.00 87.88 99 PHE A CA 1
ATOM 789 C C . PHE A 1 99 ? -1.443 11.071 -9.176 1.00 87.88 99 PHE A C 1
ATOM 791 O O . PHE A 1 99 ? -1.938 11.856 -8.370 1.00 87.88 99 PHE A O 1
ATOM 798 N N . SER A 1 100 ? -1.693 11.115 -10.482 1.00 84.31 100 SER A N 1
ATOM 799 C CA . SER A 1 100 ? -2.528 12.137 -11.119 1.00 84.31 100 SER A CA 1
ATOM 800 C C . SER A 1 100 ? -3.666 11.537 -11.945 1.00 84.31 100 SER A C 1
ATOM 802 O O . SER A 1 100 ? -4.687 12.202 -12.102 1.00 84.31 100 SER A O 1
ATOM 804 N N . GLY A 1 101 ? -3.553 10.291 -12.417 1.00 85.62 101 GLY A N 1
ATOM 805 C CA . GLY A 1 101 ? -4.640 9.612 -13.124 1.00 85.62 101 GLY A CA 1
ATOM 806 C C . GLY A 1 101 ? -5.761 9.163 -12.182 1.00 85.62 101 GLY A C 1
ATOM 807 O O . GLY A 1 101 ? -5.485 8.622 -11.112 1.00 85.62 101 GLY A O 1
ATOM 808 N N . GLU A 1 102 ? -7.023 9.328 -12.592 1.00 87.25 102 GLU A N 1
ATOM 809 C CA . GLU A 1 102 ? -8.194 8.926 -11.792 1.00 87.25 102 GLU A CA 1
ATOM 810 C C . GLU A 1 102 ? -8.115 7.446 -11.380 1.00 87.25 102 GLU A C 1
ATOM 812 O O . GLU A 1 102 ? -8.230 7.108 -10.199 1.00 87.25 102 GLU A O 1
ATOM 817 N N . GLU A 1 103 ? -7.841 6.558 -12.342 1.00 87.88 103 GLU A N 1
ATOM 818 C CA . GLU A 1 103 ? -7.708 5.125 -12.078 1.00 87.88 103 GLU A CA 1
ATOM 819 C C . GLU A 1 103 ? -6.476 4.796 -11.213 1.00 87.88 103 GLU A C 1
ATOM 821 O O . GLU A 1 103 ? -6.550 3.916 -10.352 1.00 87.88 103 GLU A O 1
ATOM 826 N N . GLU A 1 104 ? -5.366 5.527 -11.374 1.00 89.69 104 GLU A N 1
ATOM 827 C CA . GLU A 1 104 ? -4.155 5.353 -10.556 1.00 89.69 104 GLU A CA 1
ATOM 828 C C . GLU A 1 104 ? -4.415 5.710 -9.089 1.00 89.69 104 GLU A C 1
ATOM 830 O O . GLU A 1 104 ? -4.071 4.950 -8.179 1.00 89.69 104 GLU A O 1
ATOM 835 N N . ILE A 1 105 ? -5.060 6.854 -8.856 1.00 92.94 105 ILE A N 1
ATOM 836 C CA . ILE A 1 105 ? -5.431 7.330 -7.523 1.00 92.94 105 ILE A CA 1
ATOM 837 C C . ILE A 1 105 ? -6.405 6.348 -6.885 1.00 92.94 105 ILE A C 1
ATOM 839 O O . ILE A 1 105 ? -6.222 5.951 -5.732 1.00 92.94 105 ILE A O 1
ATOM 843 N N . LYS A 1 106 ? -7.402 5.892 -7.646 1.00 93.12 106 LYS A N 1
ATOM 844 C CA . LYS A 1 106 ? -8.351 4.871 -7.210 1.00 93.12 106 LYS A CA 1
ATOM 845 C C . LYS A 1 106 ? -7.653 3.573 -6.805 1.00 93.12 106 LYS A C 1
ATOM 847 O O . LYS A 1 106 ? -7.936 3.045 -5.726 1.00 93.12 106 LYS A O 1
ATOM 852 N N . LEU A 1 107 ? -6.714 3.074 -7.610 1.00 94.06 107 LEU A N 1
ATOM 853 C CA . LEU A 1 107 ? -5.929 1.885 -7.275 1.00 94.06 107 LEU A CA 1
ATOM 854 C C . LEU A 1 107 ? -5.106 2.101 -6.003 1.00 94.06 107 LEU A C 1
ATOM 856 O O . LEU A 1 107 ? -5.074 1.227 -5.136 1.00 94.06 107 LEU A O 1
ATOM 860 N N . CYS A 1 108 ? -4.469 3.263 -5.864 1.00 95.62 108 CYS A N 1
ATOM 861 C CA . CYS A 1 108 ? -3.687 3.583 -4.678 1.00 95.62 108 CYS A CA 1
ATOM 862 C C . CYS A 1 108 ? -4.562 3.630 -3.418 1.00 95.62 108 CYS A C 1
ATOM 864 O O . CYS A 1 108 ? -4.212 3.023 -2.404 1.00 95.62 108 CYS A O 1
ATOM 866 N N . CYS A 1 109 ? -5.747 4.240 -3.494 1.00 95.69 109 CYS A N 1
ATOM 867 C CA . CYS A 1 109 ? -6.723 4.217 -2.408 1.00 95.69 109 CYS A CA 1
ATOM 868 C C . CYS A 1 109 ? -7.101 2.784 -2.010 1.00 95.69 109 CYS A C 1
ATOM 870 O O . CYS A 1 109 ? -7.106 2.453 -0.821 1.00 95.69 109 CYS A O 1
ATOM 872 N N . VAL A 1 110 ? -7.375 1.911 -2.986 1.00 95.62 110 VAL A N 1
ATOM 873 C CA . VAL A 1 110 ? -7.673 0.492 -2.729 1.00 95.62 110 VAL A CA 1
ATOM 874 C C . VAL A 1 110 ? -6.487 -0.205 -2.060 1.00 95.62 110 VAL A C 1
ATOM 876 O O . VAL A 1 110 ? -6.678 -0.890 -1.054 1.00 95.62 110 VAL A O 1
ATOM 879 N N . ALA A 1 111 ? -5.267 -0.009 -2.562 1.00 96.88 111 ALA A N 1
ATOM 880 C CA . ALA A 1 111 ? -4.061 -0.627 -2.019 1.00 96.88 111 ALA A CA 1
ATOM 881 C C . ALA A 1 111 ? -3.784 -0.198 -0.569 1.00 96.88 111 ALA A C 1
ATOM 883 O O . ALA A 1 111 ? -3.596 -1.057 0.294 1.00 96.88 111 ALA A O 1
ATOM 884 N N . LEU A 1 112 ? -3.826 1.106 -0.273 1.00 97.38 112 LEU A N 1
ATOM 885 C CA . LEU A 1 112 ? -3.618 1.619 1.085 1.00 97.38 112 LEU A CA 1
ATOM 886 C C . LEU A 1 112 ? -4.745 1.195 2.034 1.00 97.38 112 LEU A C 1
ATOM 888 O O . LEU A 1 112 ? -4.477 0.849 3.183 1.00 97.38 112 LEU A O 1
ATOM 892 N N . THR A 1 113 ? -5.994 1.145 1.558 1.00 97.25 113 THR A N 1
ATOM 893 C CA . THR A 1 113 ? -7.121 0.623 2.350 1.00 97.25 113 THR A CA 1
ATOM 894 C C . THR A 1 113 ? -6.885 -0.833 2.724 1.00 97.25 113 THR A C 1
ATOM 896 O O . THR A 1 113 ? -7.016 -1.191 3.894 1.00 97.25 113 THR A O 1
ATOM 899 N N . ARG A 1 114 ? -6.493 -1.679 1.763 1.00 96.94 114 ARG A N 1
ATOM 900 C CA . ARG A 1 114 ? -6.165 -3.084 2.038 1.00 96.94 114 ARG A CA 1
ATOM 901 C C . ARG A 1 114 ? -4.993 -3.198 3.003 1.00 96.94 114 ARG A C 1
ATOM 903 O O . ARG A 1 114 ? -5.061 -4.001 3.923 1.00 96.94 114 ARG A O 1
ATOM 910 N N . LEU A 1 115 ? -3.961 -2.367 2.860 1.00 97.62 115 LEU A N 1
ATOM 911 C CA . LEU A 1 115 ? -2.816 -2.379 3.771 1.00 97.62 115 LEU A CA 1
ATOM 912 C C . LEU A 1 115 ? -3.249 -2.054 5.206 1.00 97.62 115 LEU A C 1
ATOM 914 O O . LEU A 1 115 ? -2.861 -2.752 6.134 1.00 97.62 115 LEU A O 1
ATOM 918 N N . LEU A 1 116 ? -4.102 -1.045 5.386 1.00 96.62 116 LEU A N 1
ATOM 919 C CA . LEU A 1 116 ? -4.603 -0.628 6.698 1.00 96.62 116 LEU A CA 1
ATOM 920 C C . LEU A 1 116 ? -5.544 -1.642 7.355 1.00 96.62 116 LEU A C 1
ATOM 922 O O . LEU A 1 116 ? -5.580 -1.708 8.582 1.00 96.62 116 LEU A O 1
ATOM 926 N N . THR A 1 117 ? -6.342 -2.358 6.556 1.00 95.81 117 THR A N 1
ATOM 927 C CA . THR A 1 117 ? -7.517 -3.110 7.043 1.00 95.81 117 THR A CA 1
ATOM 928 C C . THR A 1 117 ? -7.420 -4.620 6.884 1.00 95.81 117 THR A C 1
ATOM 930 O O . THR A 1 117 ? -8.144 -5.341 7.557 1.00 95.81 117 THR A O 1
ATOM 933 N N . GLN A 1 118 ? -6.547 -5.108 6.005 1.00 94.94 118 GLN A N 1
ATOM 934 C CA . GLN A 1 118 ? -6.436 -6.528 5.663 1.00 94.94 118 GLN A CA 1
ATOM 935 C C . GLN A 1 118 ? -5.037 -7.093 5.925 1.00 94.94 118 GLN A C 1
ATOM 937 O O . GLN A 1 118 ? -4.857 -8.302 5.812 1.00 94.94 118 GLN A O 1
ATOM 942 N N . SER A 1 119 ? -4.048 -6.256 6.266 1.00 96.00 119 SER A N 1
ATOM 943 C CA . SER A 1 119 ? -2.714 -6.737 6.622 1.00 96.00 119 SER A CA 1
ATOM 944 C C . SER A 1 119 ? -2.598 -6.986 8.120 1.00 96.00 119 SER A C 1
ATOM 946 O O . SER A 1 119 ? -2.690 -6.055 8.925 1.00 96.00 119 SER A O 1
ATOM 948 N N . LYS A 1 120 ? -2.297 -8.230 8.502 1.00 94.25 120 LYS A N 1
ATOM 949 C CA . LYS A 1 120 ? -1.978 -8.562 9.898 1.00 94.25 120 LYS A CA 1
ATOM 950 C C . LYS A 1 120 ? -0.669 -7.915 10.328 1.00 94.25 120 LYS A C 1
ATOM 952 O O . LYS A 1 120 ? -0.595 -7.341 11.414 1.00 94.25 120 LYS A O 1
ATOM 957 N N . PHE A 1 121 ? 0.333 -7.907 9.443 1.00 94.69 121 PHE A N 1
ATOM 958 C CA . PHE A 1 121 ? 1.611 -7.247 9.713 1.00 94.69 121 PHE A CA 1
ATOM 959 C C . PHE A 1 121 ? 1.437 -5.756 10.004 1.00 94.69 121 PHE A C 1
ATOM 961 O O . PHE A 1 121 ? 2.118 -5.224 10.881 1.00 94.69 121 PHE A O 1
ATOM 968 N N . MET A 1 122 ? 0.501 -5.083 9.330 1.00 95.88 122 MET A N 1
ATOM 969 C CA . MET A 1 122 ? 0.214 -3.674 9.594 1.00 95.88 122 MET A CA 1
ATOM 970 C C . MET A 1 122 ? -0.298 -3.431 11.021 1.00 95.88 122 MET A C 1
ATOM 972 O O . MET A 1 122 ? 0.091 -2.455 11.659 1.00 95.88 122 MET A O 1
ATOM 976 N N . ILE A 1 123 ? -1.144 -4.319 11.547 1.00 93.94 123 ILE A N 1
ATOM 977 C CA . ILE A 1 123 ? -1.751 -4.170 12.878 1.00 93.94 123 ILE A CA 1
ATOM 978 C C . ILE A 1 123 ? -0.828 -4.644 14.008 1.00 93.94 123 ILE A C 1
ATOM 980 O O . ILE A 1 123 ? -0.868 -4.081 15.111 1.00 93.94 123 ILE A O 1
ATOM 984 N N . GLU A 1 124 ? -0.031 -5.682 13.754 1.00 92.25 124 GLU A N 1
ATOM 985 C CA . GLU A 1 124 ? 0.798 -6.353 14.762 1.00 92.25 124 GLU A CA 1
ATOM 986 C C . GLU A 1 124 ? 2.220 -5.791 14.840 1.00 92.25 124 GLU A C 1
ATOM 988 O O . GLU A 1 124 ? 2.755 -5.646 15.936 1.00 92.25 124 GLU A O 1
ATOM 993 N N . LYS A 1 125 ? 2.819 -5.447 13.694 1.00 94.06 125 LYS A N 1
ATOM 994 C CA . LYS A 1 125 ? 4.234 -5.062 13.584 1.00 94.06 125 LYS A CA 1
ATOM 995 C C . LYS A 1 125 ? 4.413 -3.601 13.181 1.00 94.06 125 LYS A C 1
ATOM 997 O O . LYS A 1 125 ? 5.151 -2.866 13.824 1.00 94.06 125 LYS A O 1
ATOM 1002 N N . TYR A 1 126 ? 3.679 -3.142 12.170 1.00 95.75 126 TYR A N 1
ATOM 1003 C CA . TYR A 1 126 ? 3.859 -1.813 11.572 1.00 95.75 126 TYR A CA 1
ATOM 1004 C C . TYR A 1 126 ? 2.823 -0.780 12.014 1.00 95.75 126 TYR A C 1
ATOM 1006 O O . TYR A 1 126 ? 2.554 0.193 11.308 1.00 95.75 126 TYR A O 1
ATOM 1014 N N . PHE A 1 127 ? 2.264 -0.946 13.212 1.00 94.38 127 PHE A N 1
ATOM 1015 C CA . PHE A 1 127 ? 1.159 -0.113 13.680 1.00 94.38 127 PHE A CA 1
ATOM 1016 C C . PHE A 1 127 ? 1.536 1.372 13.816 1.00 94.38 127 PHE A C 1
ATOM 1018 O O . PHE A 1 127 ? 0.695 2.247 13.623 1.00 94.38 127 PHE A O 1
ATOM 1025 N N . ALA A 1 128 ? 2.818 1.678 14.045 1.00 93.81 128 ALA A N 1
ATOM 1026 C CA . ALA A 1 128 ? 3.341 3.047 14.033 1.00 93.81 128 ALA A CA 1
ATOM 1027 C C . ALA A 1 128 ? 3.139 3.766 12.681 1.00 93.81 128 ALA A C 1
ATOM 1029 O O . ALA A 1 128 ? 3.057 4.993 12.634 1.00 93.81 128 ALA A O 1
ATOM 1030 N N . HIS A 1 129 ? 3.024 3.019 11.580 1.00 95.69 129 HIS A N 1
ATOM 1031 C CA . HIS A 1 129 ? 2.762 3.561 10.248 1.00 95.69 129 HIS A CA 1
ATOM 1032 C C . HIS A 1 129 ? 1.273 3.611 9.893 1.00 95.69 129 HIS A C 1
ATOM 1034 O O . HIS A 1 129 ? 0.926 4.117 8.824 1.00 95.69 129 HIS A O 1
ATOM 1040 N N . TRP A 1 130 ? 0.380 3.148 10.774 1.00 96.06 130 TRP A N 1
ATOM 1041 C CA . TRP A 1 130 ? -1.059 3.106 10.505 1.00 96.06 130 TRP A CA 1
ATOM 1042 C C . TRP A 1 130 ? -1.643 4.512 10.353 1.00 96.06 130 TRP A C 1
ATOM 1044 O O . TRP A 1 130 ? -2.241 4.824 9.325 1.00 96.06 130 TRP A O 1
ATOM 1054 N N . SER A 1 131 ? -1.364 5.406 11.306 1.00 95.31 131 SER A N 1
ATOM 1055 C CA . SER A 1 131 ? -1.841 6.795 11.265 1.00 95.31 131 SER A CA 1
ATOM 1056 C C . SER A 1 131 ? -1.319 7.574 10.045 1.00 95.31 131 SER A C 1
ATOM 1058 O O . SER A 1 131 ? -2.141 8.140 9.322 1.00 95.31 131 SER A O 1
ATOM 1060 N N . PRO A 1 132 ? -0.003 7.575 9.727 1.00 95.88 132 PRO A N 1
ATOM 1061 C CA . PRO A 1 132 ? 0.499 8.202 8.501 1.00 95.88 132 PRO A CA 1
ATOM 1062 C C . PRO A 1 132 ? -0.134 7.653 7.217 1.00 95.88 132 PRO A C 1
ATOM 1064 O O . PRO A 1 132 ? -0.441 8.421 6.306 1.00 95.88 132 PRO A O 1
ATOM 1067 N N . THR A 1 133 ? -0.359 6.339 7.154 1.00 97.00 133 THR A N 1
ATOM 1068 C CA . THR A 1 133 ? -0.955 5.686 5.980 1.00 97.00 133 THR A CA 1
ATOM 1069 C C . THR A 1 133 ? -2.419 6.091 5.805 1.00 97.00 133 THR A C 1
ATOM 1071 O O . THR A 1 133 ? -2.835 6.410 4.692 1.00 97.00 133 THR A O 1
ATOM 1074 N N . LEU A 1 134 ? -3.193 6.171 6.895 1.00 96.06 134 LEU A N 1
ATOM 1075 C CA . LEU A 1 134 ? -4.572 6.662 6.854 1.00 96.06 134 LEU A CA 1
ATOM 1076 C C . LEU A 1 134 ? -4.641 8.136 6.430 1.00 96.06 134 LEU A C 1
ATOM 1078 O O . LEU A 1 134 ? -5.493 8.502 5.626 1.00 96.06 134 LEU A O 1
ATOM 1082 N N . ILE A 1 135 ? -3.727 8.983 6.909 1.00 95.25 135 ILE A N 1
ATOM 1083 C CA . ILE A 1 135 ? -3.669 10.391 6.488 1.00 95.25 135 ILE A CA 1
ATOM 1084 C C . ILE A 1 135 ? -3.396 10.497 4.980 1.00 95.25 135 ILE A C 1
ATOM 1086 O O . ILE A 1 135 ? -4.045 11.291 4.299 1.00 95.25 135 ILE A O 1
ATOM 1090 N N . ALA A 1 136 ? -2.462 9.702 4.450 1.00 95.56 136 ALA A N 1
ATOM 1091 C CA . ALA A 1 136 ? -2.181 9.662 3.015 1.00 95.56 136 ALA A CA 1
ATOM 1092 C C . ALA A 1 136 ? -3.406 9.196 2.207 1.00 95.56 136 ALA A C 1
ATOM 1094 O O . ALA A 1 136 ? -3.759 9.831 1.214 1.00 95.56 136 ALA A O 1
ATOM 1095 N N . LEU A 1 137 ? -4.101 8.157 2.680 1.00 96.06 137 LEU A N 1
ATOM 1096 C CA . LEU A 1 137 ? -5.339 7.666 2.074 1.00 96.06 137 LEU A CA 1
ATOM 1097 C C . LEU A 1 137 ? -6.437 8.740 2.041 1.00 96.06 137 LEU A C 1
ATOM 1099 O O . LEU A 1 137 ? -7.054 8.955 1.003 1.00 96.06 137 LEU A O 1
ATOM 1103 N N . LEU A 1 138 ? -6.666 9.452 3.148 1.00 94.44 138 LEU A N 1
ATOM 1104 C CA . LEU A 1 138 ? -7.671 10.518 3.198 1.00 94.44 138 LEU A CA 1
ATOM 1105 C C . LEU A 1 138 ? -7.332 11.662 2.235 1.00 94.44 138 LEU A C 1
ATOM 1107 O O . LEU A 1 138 ? -8.224 12.200 1.586 1.00 94.44 138 LEU A O 1
ATOM 1111 N N . LYS A 1 139 ? -6.054 12.032 2.098 1.00 93.19 139 LYS A N 1
ATOM 1112 C CA . LYS A 1 139 ? -5.625 13.042 1.115 1.00 93.19 139 LYS A CA 1
ATOM 1113 C C . LYS A 1 139 ? -5.907 12.597 -0.321 1.00 93.19 139 LYS A C 1
ATOM 1115 O O . LYS A 1 139 ? -6.462 13.381 -1.086 1.00 93.19 139 LYS A O 1
ATOM 1120 N N . LEU A 1 140 ? -5.597 11.343 -0.657 1.00 93.06 140 LEU A N 1
ATOM 1121 C CA . LEU A 1 140 ? -5.911 10.780 -1.971 1.00 93.06 140 LEU A CA 1
ATOM 1122 C C . LEU A 1 140 ? -7.415 10.741 -2.251 1.00 93.06 140 LEU A C 1
ATOM 1124 O O . LEU A 1 140 ? -7.826 11.032 -3.367 1.00 93.06 140 LEU A O 1
ATOM 1128 N N . LEU A 1 141 ? -8.243 10.422 -1.254 1.00 91.88 141 LEU A N 1
ATOM 1129 C CA . LEU A 1 141 ? -9.699 10.425 -1.418 1.00 91.88 141 LEU A CA 1
ATOM 1130 C C . LEU A 1 141 ? -10.242 11.817 -1.744 1.00 91.88 141 LEU A C 1
ATOM 1132 O O . LEU A 1 141 ? -11.085 11.949 -2.628 1.00 91.88 141 LEU A O 1
ATOM 1136 N N . HIS A 1 142 ? -9.737 12.864 -1.087 1.00 90.25 142 HIS A N 1
ATOM 1137 C CA . HIS A 1 142 ? -10.111 14.231 -1.455 1.00 90.25 142 HIS A CA 1
ATOM 1138 C C . HIS A 1 142 ? -9.685 14.559 -2.888 1.00 90.25 142 HIS A C 1
ATOM 1140 O O . HIS A 1 142 ? -10.475 15.127 -3.638 1.00 90.25 142 HIS A O 1
ATOM 1146 N N . GLN A 1 143 ? -8.468 14.172 -3.285 1.00 88.25 143 GLN A N 1
ATOM 1147 C CA . GLN A 1 143 ? -7.976 14.375 -4.647 1.00 88.25 143 GLN A CA 1
ATOM 1148 C C . GLN A 1 143 ? -8.849 13.650 -5.684 1.00 88.25 143 GLN A C 1
ATOM 1150 O O . GLN A 1 143 ? -9.258 14.265 -6.666 1.00 88.25 143 GLN A O 1
ATOM 1155 N N . HIS A 1 144 ? -9.198 12.386 -5.432 1.00 87.50 144 HIS A N 1
ATOM 1156 C CA . HIS A 1 144 ? -10.100 11.596 -6.273 1.00 87.50 144 HIS A CA 1
ATOM 1157 C C . HIS A 1 144 ? -11.465 12.278 -6.434 1.00 87.50 144 HIS A C 1
ATOM 1159 O O . HIS A 1 144 ? -11.953 12.454 -7.548 1.00 87.50 144 HIS A O 1
ATOM 1165 N N . HIS A 1 145 ? -12.060 12.738 -5.330 1.00 84.31 145 HIS A N 1
ATOM 1166 C CA . HIS A 1 145 ? -13.350 13.424 -5.361 1.00 84.31 145 HIS A CA 1
ATOM 1167 C C . HIS A 1 145 ? -13.308 14.730 -6.171 1.00 84.31 145 HIS A C 1
ATOM 1169 O O . HIS A 1 145 ? -14.261 15.037 -6.887 1.00 84.31 145 HIS A O 1
ATOM 1175 N N . HIS A 1 146 ? -12.207 15.489 -6.103 1.00 81.38 146 HIS A N 1
ATOM 1176 C CA . HIS A 1 146 ? -12.027 16.690 -6.923 1.00 81.38 146 HIS A CA 1
ATOM 1177 C C . HIS A 1 146 ? -11.923 16.378 -8.422 1.00 81.38 146 HIS A C 1
ATOM 1179 O O . HIS A 1 146 ? -12.477 17.128 -9.221 1.00 81.38 146 HIS A O 1
ATOM 1185 N N . GLN A 1 147 ? -11.274 15.276 -8.806 1.00 76.38 147 GLN A N 1
ATOM 1186 C CA . GLN A 1 147 ? -11.142 14.877 -10.213 1.00 76.38 147 GLN A CA 1
ATOM 1187 C C . GLN A 1 147 ? -12.459 14.413 -10.843 1.00 76.38 147 GLN A C 1
ATOM 1189 O O . GLN A 1 147 ? -12.667 14.621 -12.035 1.00 76.38 147 GLN A O 1
ATOM 1194 N N . GLN A 1 148 ? -13.371 13.836 -10.053 1.00 69.38 148 GLN A N 1
ATOM 1195 C CA . GLN A 1 148 ? -14.690 13.424 -10.546 1.00 69.38 148 GLN A CA 1
ATOM 1196 C C . GLN A 1 148 ? -15.676 14.586 -10.733 1.00 69.38 148 GLN A C 1
ATOM 1198 O O . GLN A 1 148 ? -16.721 14.422 -11.369 1.00 69.38 148 GLN A O 1
ATOM 1203 N N . GLN A 1 149 ? -15.383 15.770 -10.187 1.00 64.31 149 GLN A N 1
ATOM 1204 C CA . GLN A 1 149 ? -16.211 16.946 -10.427 1.00 64.31 149 GLN A CA 1
ATOM 1205 C C . GLN A 1 149 ? -15.904 17.520 -11.816 1.00 64.31 149 GLN A C 1
ATOM 1207 O O . GLN A 1 149 ? -14.735 17.672 -12.166 1.00 64.31 149 GLN A O 1
ATOM 1212 N N . PRO A 1 150 ? -16.921 17.908 -12.608 1.00 47.91 150 PRO A N 1
ATOM 1213 C CA . PRO A 1 150 ? -16.700 18.587 -13.876 1.00 47.91 150 PRO A CA 1
ATOM 1214 C C . PRO A 1 150 ? -16.151 19.994 -13.606 1.00 47.91 150 PRO A C 1
ATOM 1216 O O . PRO A 1 150 ? -16.902 20.964 -13.508 1.00 47.91 150 PRO A O 1
ATOM 1219 N N . GLN A 1 151 ? -14.835 20.115 -13.447 1.00 49.94 151 GLN A N 1
ATOM 1220 C CA . GLN A 1 151 ? -14.140 21.394 -13.386 1.00 49.94 151 GLN A CA 1
ATOM 1221 C C . GLN A 1 151 ? -13.412 21.644 -14.702 1.00 49.94 151 GLN A C 1
ATOM 1223 O O . GLN A 1 151 ? -12.723 20.785 -15.249 1.00 49.94 151 GLN A O 1
ATOM 1228 N N . GLN A 1 152 ? -13.657 22.849 -15.225 1.00 40.41 152 GLN A N 1
ATOM 1229 C CA . GLN A 1 152 ? -13.043 23.430 -16.412 1.00 40.41 152 GLN A CA 1
ATOM 1230 C C . GLN A 1 152 ? -11.549 23.136 -16.407 1.00 40.41 152 GLN A C 1
ATOM 1232 O O . GLN A 1 152 ? -10.896 23.375 -15.395 1.00 40.41 152 GLN A O 1
ATOM 1237 N N . GLN A 1 153 ? -11.053 22.626 -17.535 1.00 38.88 153 GLN A N 1
ATOM 1238 C CA . GLN A 1 153 ? -9.651 22.331 -17.806 1.00 38.88 153 GLN A CA 1
ATOM 1239 C C . GLN A 1 153 ? -8.740 23.467 -17.319 1.00 38.88 153 GLN A C 1
ATOM 1241 O O . GLN A 1 153 ? -8.398 24.378 -18.063 1.00 38.88 153 GLN A O 1
ATOM 1246 N N . GLN A 1 154 ? -8.299 23.390 -16.072 1.00 38.31 154 GLN A N 1
ATOM 1247 C CA . GLN A 1 154 ? -6.980 23.851 -15.704 1.00 38.31 154 GLN A CA 1
ATOM 1248 C C . GLN A 1 154 ? -6.125 22.605 -15.831 1.00 38.31 154 GLN A C 1
ATOM 1250 O O . GLN A 1 154 ? -5.917 21.864 -14.876 1.00 38.31 154 GLN A O 1
ATOM 1255 N N . HIS A 1 155 ? -5.691 22.337 -17.066 1.00 35.16 155 HIS A N 1
ATOM 1256 C CA . HIS A 1 155 ? -4.427 21.647 -17.245 1.00 35.16 155 HIS A CA 1
ATOM 1257 C C . HIS A 1 155 ? -3.399 22.493 -16.487 1.00 35.16 155 HIS A C 1
ATOM 1259 O O . HIS A 1 155 ? -2.864 23.459 -17.027 1.00 35.16 155 HIS A O 1
ATOM 1265 N N . GLN A 1 156 ? -3.146 22.167 -15.218 1.00 34.59 156 GLN A N 1
ATOM 1266 C CA . GLN A 1 156 ? -1.797 22.323 -14.713 1.00 34.59 156 GLN A CA 1
ATOM 1267 C C . GLN A 1 156 ? -0.991 21.343 -15.550 1.00 34.59 156 GLN A C 1
ATOM 1269 O O . GLN A 1 156 ? -0.959 20.143 -15.286 1.00 34.59 156 GLN A O 1
ATOM 1274 N N . PHE A 1 157 ? -0.473 21.869 -16.655 1.00 30.95 157 PHE A N 1
ATOM 1275 C CA . PHE A 1 157 ? 0.644 21.296 -17.364 1.00 30.95 157 PHE A CA 1
ATOM 1276 C C . PHE A 1 157 ? 1.739 21.224 -16.300 1.00 30.95 157 PHE A C 1
ATOM 1278 O O . PHE A 1 157 ? 2.394 22.216 -15.993 1.00 30.95 157 PHE A O 1
ATOM 1285 N N . PHE A 1 158 ? 1.836 20.086 -15.617 1.00 31.62 158 PHE A N 1
ATOM 1286 C CA . PHE A 1 158 ? 3.141 19.668 -15.167 1.00 31.62 158 PHE A CA 1
ATOM 1287 C C . PHE A 1 158 ? 3.849 19.426 -16.488 1.00 31.62 158 PHE A C 1
ATOM 1289 O O . PHE A 1 158 ? 3.585 18.430 -17.159 1.00 31.62 158 PHE A O 1
ATOM 1296 N N . GLU A 1 159 ? 4.633 20.414 -16.922 1.00 34.22 159 GLU A N 1
ATOM 1297 C CA . GLU A 1 159 ? 5.807 20.079 -17.707 1.00 34.22 159 GLU A CA 1
ATOM 1298 C C . GLU A 1 159 ? 6.425 18.929 -16.916 1.00 34.22 159 GLU A C 1
ATOM 1300 O O . GLU A 1 159 ? 6.705 19.069 -15.7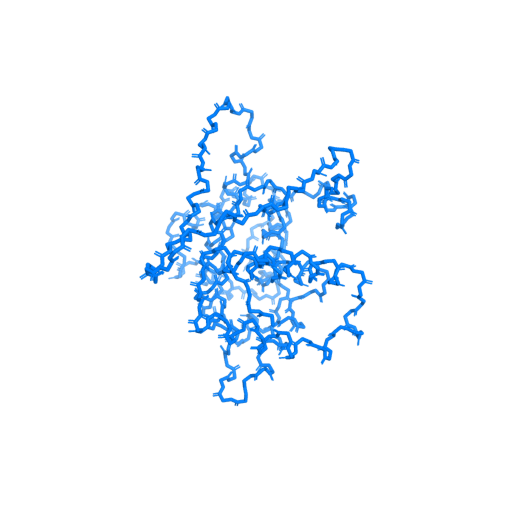20 1.00 34.22 159 GLU A O 1
ATOM 1305 N N . GLU A 1 160 ? 6.464 17.741 -17.516 1.00 40.41 160 GLU A N 1
ATOM 1306 C CA . GLU A 1 160 ? 7.479 16.783 -17.130 1.00 40.41 160 GLU A CA 1
ATOM 1307 C C . GLU A 1 160 ? 8.773 17.570 -17.331 1.00 40.41 160 GLU A C 1
ATOM 1309 O O . GLU A 1 160 ? 9.270 17.692 -18.446 1.00 40.41 160 GLU A O 1
ATOM 1314 N N . GLU A 1 161 ? 9.227 18.258 -16.279 1.00 38.97 161 GLU A N 1
ATOM 1315 C CA . GLU A 1 161 ? 10.611 18.660 -16.164 1.00 38.97 161 GLU A CA 1
ATOM 1316 C C . GLU A 1 161 ? 11.332 17.318 -16.228 1.00 38.97 161 GLU A C 1
ATOM 1318 O O . GLU A 1 161 ? 11.382 16.560 -15.253 1.00 38.97 161 GLU A O 1
ATOM 1323 N N . ASP A 1 162 ? 11.759 16.970 -17.444 1.00 40.44 162 ASP A N 1
ATOM 1324 C CA . ASP A 1 162 ? 12.832 16.034 -17.718 1.00 40.44 162 ASP A CA 1
ATOM 1325 C C . ASP A 1 162 ? 14.068 16.609 -17.018 1.00 40.44 162 ASP A C 1
ATOM 1327 O O . ASP A 1 162 ? 14.990 17.140 -17.624 1.00 40.44 162 ASP A O 1
ATOM 1331 N N . ASP A 1 163 ? 14.061 16.505 -15.692 1.00 39.00 163 ASP A N 1
ATOM 1332 C CA . ASP A 1 163 ? 15.172 16.750 -14.786 1.00 39.00 163 ASP A CA 1
ATOM 1333 C C . ASP A 1 163 ? 16.107 15.524 -14.848 1.00 39.00 163 ASP A C 1
ATOM 1335 O O . ASP A 1 163 ? 16.604 14.999 -13.847 1.00 39.00 163 ASP A O 1
ATOM 1339 N N . ASP A 1 164 ? 16.339 15.031 -16.069 1.00 39.56 164 ASP A N 1
ATOM 1340 C CA . ASP A 1 164 ? 17.608 14.426 -16.425 1.00 39.56 164 ASP A CA 1
ATOM 1341 C C . ASP A 1 164 ? 18.593 15.598 -16.508 1.00 39.56 164 ASP A C 1
ATOM 1343 O O . ASP A 1 164 ? 18.951 16.080 -17.578 1.00 39.56 164 ASP A O 1
ATOM 1347 N N . GLU A 1 165 ? 18.982 16.098 -15.332 1.00 39.28 165 GLU A N 1
ATOM 1348 C CA . GLU A 1 165 ? 20.163 16.927 -15.152 1.00 39.28 165 GLU A CA 1
ATOM 1349 C C . GLU A 1 165 ? 21.329 16.113 -15.726 1.00 39.28 165 GLU A C 1
ATOM 1351 O O . GLU A 1 165 ? 21.818 15.144 -15.129 1.00 39.28 165 GLU A O 1
ATOM 1356 N N . TRP A 1 166 ? 21.670 16.437 -16.971 1.00 42.59 166 TRP A N 1
ATOM 1357 C CA . TRP A 1 166 ? 22.883 16.012 -17.635 1.00 42.59 166 TRP A CA 1
ATOM 1358 C C . TRP A 1 166 ? 24.024 16.554 -16.778 1.00 42.59 166 TRP A C 1
ATOM 1360 O O . TRP A 1 166 ? 24.352 17.733 -16.841 1.00 42.59 166 TRP A O 1
ATOM 1370 N N . GLU A 1 167 ? 24.588 15.714 -15.907 1.00 38.25 167 GLU A N 1
ATOM 1371 C CA . GLU A 1 167 ? 25.921 15.980 -15.378 1.00 38.25 167 GLU A CA 1
ATOM 1372 C C . GLU A 1 167 ? 26.847 16.038 -16.596 1.00 38.25 167 GLU A C 1
ATOM 1374 O O . GLU A 1 167 ? 27.127 15.016 -17.222 1.00 38.25 167 GLU A O 1
ATOM 1379 N N . ASP A 1 168 ? 27.224 17.265 -16.954 1.00 41.16 168 ASP A N 1
ATOM 1380 C CA . ASP A 1 168 ? 28.124 17.624 -18.039 1.00 41.16 168 ASP A CA 1
ATOM 1381 C C . ASP A 1 168 ? 29.438 16.824 -17.945 1.00 41.16 168 ASP A C 1
ATOM 1383 O O . ASP A 1 168 ? 30.399 17.234 -17.290 1.00 41.16 168 ASP A O 1
ATOM 1387 N N . GLU A 1 169 ? 29.520 15.685 -18.631 1.00 40.88 169 GLU A N 1
ATOM 1388 C CA . GLU A 1 169 ? 30.790 15.211 -19.174 1.00 40.88 169 GLU A CA 1
ATOM 1389 C C . GLU A 1 169 ? 30.913 15.800 -20.581 1.00 40.88 169 GLU A C 1
ATOM 1391 O O . GLU A 1 169 ? 30.337 15.297 -21.543 1.00 40.88 169 GLU A O 1
ATOM 1396 N N . GLU A 1 170 ? 31.639 16.922 -20.672 1.00 47.00 170 GLU A N 1
ATOM 1397 C CA . GLU A 1 170 ? 32.105 17.531 -21.921 1.00 47.00 170 GLU A CA 1
ATOM 1398 C C . GLU A 1 170 ? 32.665 16.452 -22.867 1.00 47.00 170 GLU A C 1
ATOM 1400 O O . GLU A 1 170 ? 33.791 15.977 -22.706 1.00 47.00 170 GLU A O 1
ATOM 1405 N N . GLY A 1 171 ? 31.878 16.082 -23.876 1.00 37.28 171 GLY A N 1
ATOM 1406 C CA . GLY A 1 171 ? 32.246 15.108 -24.893 1.00 37.28 171 GLY A CA 1
ATOM 1407 C C . GLY A 1 171 ? 31.434 15.321 -26.163 1.00 37.28 171 GLY A C 1
ATOM 1408 O O . GLY A 1 171 ? 30.268 14.967 -26.218 1.00 37.28 171 GLY A O 1
ATOM 1409 N N . GLU A 1 172 ? 32.075 15.973 -27.132 1.00 37.31 172 GLU A N 1
ATOM 1410 C CA . GLU A 1 172 ? 31.832 15.977 -28.583 1.00 37.31 172 GLU A CA 1
ATOM 1411 C C . GLU A 1 172 ? 30.462 15.499 -29.109 1.00 37.31 172 GLU A C 1
ATOM 1413 O O . GLU A 1 172 ? 30.112 14.328 -29.062 1.00 37.31 172 GLU A O 1
ATOM 1418 N N . TRP A 1 173 ? 29.756 16.443 -29.737 1.00 43.62 173 TRP A N 1
ATOM 1419 C CA . TRP A 1 173 ? 28.588 16.277 -30.602 1.00 43.62 173 TRP A CA 1
ATOM 1420 C C . TRP A 1 173 ? 28.619 15.009 -31.481 1.00 43.62 173 TRP A C 1
ATOM 1422 O O . TRP A 1 173 ? 29.185 15.024 -32.576 1.00 43.62 173 TRP A O 1
ATOM 1432 N N . GLU A 1 174 ? 27.917 13.958 -31.064 1.00 41.31 174 GLU A N 1
ATOM 1433 C CA . GLU A 1 174 ? 27.356 12.961 -31.976 1.00 41.31 174 GLU A CA 1
ATOM 1434 C C . GLU A 1 174 ? 25.841 13.199 -32.047 1.00 41.31 174 GLU A C 1
ATOM 1436 O O . GLU A 1 174 ? 25.136 13.165 -31.040 1.00 41.31 174 GLU A O 1
ATOM 1441 N N . GLU A 1 175 ? 25.339 13.523 -33.243 1.00 47.56 175 GLU A N 1
ATOM 1442 C CA . GLU A 1 175 ? 23.906 13.545 -33.550 1.00 47.56 175 GLU A CA 1
ATOM 1443 C C . GLU A 1 175 ? 23.356 12.119 -33.387 1.00 47.56 175 GLU A C 1
ATOM 1445 O O . GLU A 1 175 ? 23.319 11.337 -34.337 1.00 47.56 175 GLU A O 1
ATOM 1450 N N . GLU A 1 176 ? 22.968 11.744 -32.169 1.00 51.75 176 GLU A N 1
ATOM 1451 C CA . GLU A 1 176 ? 22.294 10.473 -31.931 1.00 51.75 176 GLU A CA 1
ATOM 1452 C C . GLU A 1 176 ? 20.868 10.550 -32.493 1.00 51.75 176 GLU A C 1
ATOM 1454 O O . GLU A 1 176 ? 20.018 11.309 -32.020 1.00 51.75 176 GLU A O 1
ATOM 1459 N N . GLU A 1 177 ? 20.593 9.762 -33.536 1.00 50.78 177 GLU A N 1
ATOM 1460 C CA . GLU A 1 177 ? 19.241 9.541 -34.049 1.00 50.78 177 GLU A CA 1
ATOM 1461 C C . GLU A 1 177 ? 18.362 8.939 -32.936 1.00 50.78 177 GLU A C 1
ATOM 1463 O O . GLU A 1 177 ? 18.372 7.732 -32.684 1.00 50.78 177 GLU A O 1
ATOM 1468 N N . ILE A 1 178 ? 17.578 9.778 -32.254 1.00 56.56 178 ILE A N 1
ATOM 1469 C CA . ILE A 1 178 ? 16.626 9.320 -31.238 1.00 56.56 178 ILE A CA 1
ATOM 1470 C C . ILE A 1 178 ? 15.503 8.542 -31.939 1.00 56.56 178 ILE A C 1
ATOM 1472 O O . ILE A 1 178 ? 14.691 9.099 -32.685 1.00 56.56 178 ILE A O 1
ATOM 1476 N N . ALA A 1 179 ? 15.432 7.232 -31.694 1.00 60.44 179 ALA A N 1
ATOM 1477 C CA . ALA A 1 179 ? 14.360 6.386 -32.206 1.00 60.44 179 ALA A CA 1
ATOM 1478 C C . ALA A 1 179 ? 12.998 6.855 -31.658 1.00 60.44 179 ALA A C 1
ATOM 1480 O O . ALA A 1 179 ? 12.745 6.810 -30.456 1.00 60.44 179 ALA A O 1
ATOM 1481 N N . THR A 1 180 ? 12.101 7.299 -32.543 1.00 50.75 180 THR A N 1
ATOM 1482 C CA . THR A 1 180 ? 10.763 7.773 -32.156 1.00 50.75 180 THR A CA 1
ATOM 1483 C C . THR A 1 180 ? 9.772 6.607 -32.093 1.00 50.75 180 THR A C 1
ATOM 1485 O O . THR A 1 180 ? 9.566 5.902 -33.083 1.00 50.75 180 THR A O 1
ATOM 1488 N N . PHE A 1 181 ? 9.122 6.410 -30.945 1.00 65.75 181 PHE A N 1
ATOM 1489 C CA . PHE A 1 181 ? 8.016 5.461 -30.787 1.00 65.75 181 PHE A CA 1
ATOM 1490 C C . PHE A 1 181 ? 6.683 6.119 -31.180 1.00 65.75 181 PHE A C 1
ATOM 1492 O O . PHE A 1 181 ? 6.403 7.247 -30.787 1.00 65.75 181 PHE A O 1
ATOM 1499 N N . SER A 1 182 ? 5.852 5.424 -31.963 1.00 67.12 182 SER A N 1
ATOM 1500 C CA . SER A 1 182 ? 4.495 5.871 -32.312 1.00 67.12 182 SER A CA 1
ATOM 1501 C C . SER A 1 182 ? 3.463 5.021 -31.575 1.00 67.12 182 SER A C 1
ATOM 1503 O O . SER A 1 182 ? 3.273 3.849 -31.903 1.00 67.12 182 SER A O 1
ATOM 1505 N N . GLU A 1 183 ? 2.791 5.608 -30.586 1.00 61.53 183 GLU A N 1
ATOM 1506 C CA . GLU A 1 183 ? 1.739 4.936 -29.818 1.00 61.53 183 GLU A CA 1
ATOM 1507 C C . GLU A 1 183 ? 0.425 4.882 -30.622 1.00 61.53 183 GLU A C 1
ATOM 1509 O O . GLU A 1 183 ? -0.006 5.863 -31.231 1.00 61.53 183 GLU A O 1
ATOM 1514 N N . LEU A 1 184 ? -0.232 3.718 -30.638 1.00 61.25 184 LEU A N 1
ATOM 1515 C CA . LEU A 1 184 ? -1.531 3.546 -31.290 1.00 61.25 184 LEU A CA 1
ATOM 1516 C C . LEU A 1 184 ? -2.657 3.926 -30.327 1.00 61.25 184 LEU A C 1
ATOM 1518 O O . LEU A 1 184 ? -2.921 3.212 -29.363 1.00 61.25 184 LEU A O 1
ATOM 1522 N N . ASN A 1 185 ? -3.400 4.983 -30.659 1.00 58.50 185 ASN A N 1
ATOM 1523 C CA . ASN A 1 185 ? -4.476 5.525 -29.818 1.00 58.50 185 ASN A CA 1
ATOM 1524 C C . ASN A 1 185 ? -5.590 4.514 -29.455 1.00 58.50 185 ASN A C 1
ATOM 1526 O O . ASN A 1 185 ? -6.270 4.683 -28.452 1.00 58.50 185 ASN A O 1
ATOM 1530 N N . TYR A 1 186 ? -5.785 3.463 -30.260 1.00 58.00 186 TYR A N 1
ATOM 1531 C CA . TYR A 1 186 ? -6.793 2.414 -30.031 1.00 58.00 186 TYR A CA 1
ATOM 1532 C C . TYR A 1 186 ? -6.257 1.175 -29.295 1.00 58.00 186 TYR A C 1
ATOM 1534 O O . TYR A 1 186 ? -7.017 0.247 -29.039 1.00 58.00 186 TYR A O 1
ATOM 1542 N N . GLY A 1 187 ? -4.953 1.121 -29.007 1.00 50.78 187 GLY A N 1
ATOM 1543 C CA . GLY A 1 187 ? -4.312 0.006 -28.305 1.00 50.78 187 GLY A CA 1
ATOM 1544 C C . GLY A 1 187 ? -4.112 0.244 -26.808 1.00 50.78 187 GLY A C 1
ATOM 1545 O O . GLY A 1 187 ? -3.554 -0.623 -26.137 1.00 50.78 187 GLY A O 1
ATOM 1546 N N . ARG A 1 188 ? -4.522 1.409 -26.285 1.00 57.34 188 ARG A N 1
ATOM 1547 C CA . ARG A 1 188 ? -4.381 1.741 -24.866 1.00 57.34 188 ARG A CA 1
ATOM 1548 C C . ARG A 1 188 ? -5.311 0.857 -24.038 1.00 57.34 188 ARG A C 1
ATOM 1550 O O . ARG A 1 188 ? -6.511 0.811 -24.286 1.00 57.34 188 ARG A O 1
ATOM 1557 N N . LYS A 1 189 ? -4.733 0.160 -23.060 1.00 62.44 189 LYS A N 1
ATOM 1558 C CA . LYS A 1 189 ? -5.465 -0.665 -22.100 1.00 62.44 189 LYS A CA 1
ATOM 1559 C C . LYS A 1 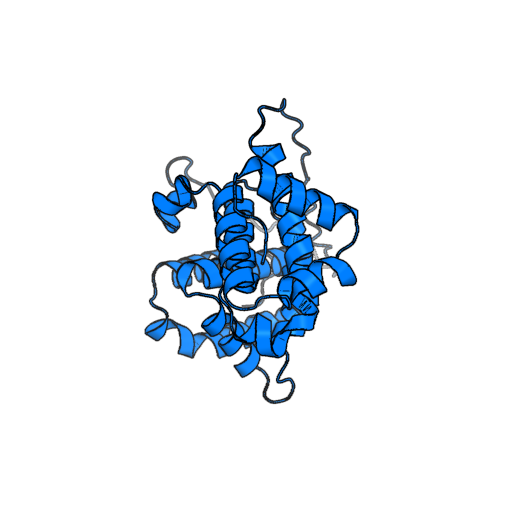189 ? -5.745 0.156 -20.846 1.00 62.44 189 LYS A C 1
ATOM 1561 O O . LYS A 1 189 ? -4.805 0.555 -20.161 1.00 62.44 189 LYS A O 1
ATOM 1566 N N . GLU A 1 190 ? -7.017 0.385 -20.551 1.00 63.97 190 GLU A N 1
ATOM 1567 C CA . GLU A 1 190 ? -7.445 1.058 -19.321 1.00 63.97 190 GLU A CA 1
ATOM 1568 C C . GLU A 1 190 ? -7.215 0.147 -18.099 1.00 63.97 190 GLU A C 1
ATOM 1570 O O . GLU A 1 190 ? -7.260 -1.086 -18.183 1.00 63.97 190 GLU A O 1
ATOM 1575 N N . MET A 1 191 ? -6.974 0.725 -16.924 1.00 64.12 191 MET A N 1
ATOM 1576 C CA . MET A 1 191 ? -6.731 -0.027 -15.689 1.00 64.12 191 MET A CA 1
ATOM 1577 C C . MET A 1 191 ? -7.971 -0.818 -15.256 1.00 64.12 191 MET A C 1
ATOM 1579 O O . MET A 1 191 ? -7.848 -1.907 -14.689 1.00 64.12 191 MET A O 1
ATOM 1583 N N . SER A 1 192 ? -9.169 -0.322 -15.568 1.00 58.19 192 SER A N 1
ATOM 1584 C CA . SER A 1 192 ? -10.427 -1.066 -15.435 1.00 58.19 192 SER A CA 1
ATOM 1585 C C . SER A 1 192 ? -10.450 -2.382 -16.228 1.00 58.19 192 SER A C 1
ATOM 1587 O O . SER A 1 192 ? -11.001 -3.369 -15.739 1.00 58.19 192 SER A O 1
ATOM 1589 N N . GLU A 1 193 ? -9.777 -2.471 -17.379 1.00 60.94 193 GLU A N 1
ATOM 1590 C CA . GLU A 1 193 ? -9.600 -3.740 -18.104 1.00 60.94 193 GLU A CA 1
ATOM 1591 C C . GLU A 1 193 ? -8.586 -4.666 -17.420 1.00 60.94 193 GLU A C 1
ATOM 1593 O O . GLU A 1 193 ? -8.592 -5.881 -17.630 1.00 60.94 193 GLU A O 1
ATOM 1598 N N . CYS A 1 194 ? -7.695 -4.109 -16.597 1.00 72.50 194 CYS A N 1
ATOM 1599 C CA . CYS A 1 194 ? -6.689 -4.875 -15.875 1.00 72.50 194 CYS A CA 1
ATOM 1600 C C . CYS A 1 194 ? -7.212 -5.484 -14.573 1.00 72.50 194 CYS A C 1
ATOM 1602 O O . CYS A 1 194 ? -6.932 -6.651 -14.304 1.00 72.50 194 CYS A O 1
ATOM 1604 N N . PHE A 1 195 ? -7.968 -4.716 -13.788 1.00 77.38 195 PHE A N 1
ATOM 1605 C CA . PHE A 1 195 ? -8.521 -5.142 -12.496 1.00 77.38 195 PHE A CA 1
ATOM 1606 C C . PHE A 1 195 ? -9.977 -5.637 -12.583 1.00 77.38 195 PHE A C 1
ATOM 1608 O O . PHE A 1 195 ? -10.529 -6.104 -11.586 1.00 77.38 195 PHE A O 1
ATOM 1615 N N . GLY A 1 196 ? -10.586 -5.571 -13.770 1.00 81.62 196 GLY A N 1
ATOM 1616 C CA . GLY A 1 196 ? -11.935 -6.053 -14.057 1.00 81.62 196 GLY A CA 1
ATOM 1617 C C . GLY A 1 196 ? -13.036 -5.010 -13.834 1.00 81.62 196 GLY A C 1
ATOM 1618 O O . GLY A 1 196 ? -12.846 -3.978 -13.186 1.00 81.62 196 GLY A O 1
ATOM 1619 N N . GLU A 1 197 ? -14.238 -5.307 -14.340 1.00 79.75 197 GLU A N 1
ATOM 1620 C CA . GLU A 1 197 ? -15.392 -4.393 -14.266 1.00 79.75 197 GLU A CA 1
ATOM 1621 C C . GLU A 1 197 ? -15.782 -4.016 -12.828 1.00 79.75 197 GLU A C 1
ATOM 1623 O O . GLU A 1 197 ? -16.290 -2.917 -12.593 1.00 79.75 197 GLU A O 1
ATOM 1628 N N . GLU A 1 198 ? -15.545 -4.906 -11.859 1.00 82.38 198 GLU A N 1
ATOM 1629 C CA . GLU A 1 198 ? -15.804 -4.630 -10.442 1.00 82.38 198 GLU A CA 1
ATOM 1630 C C . GLU A 1 198 ? -14.947 -3.475 -9.930 1.00 82.38 198 GLU A C 1
ATOM 1632 O O . GLU A 1 198 ? -15.458 -2.585 -9.249 1.00 82.38 198 GLU A O 1
ATOM 1637 N N . PHE A 1 199 ? -13.667 -3.441 -10.316 1.00 86.06 199 PHE A N 1
ATOM 1638 C CA . PHE A 1 199 ? -12.800 -2.313 -10.015 1.00 86.06 199 PHE A CA 1
ATOM 1639 C C . PHE A 1 199 ? -13.312 -1.052 -10.706 1.00 86.06 199 PHE A C 1
ATOM 1641 O O . PHE A 1 199 ? -13.446 -0.027 -10.046 1.00 86.06 199 PHE A O 1
ATOM 1648 N N . GLY A 1 200 ? -13.705 -1.126 -11.982 1.00 84.00 200 GLY A N 1
ATOM 1649 C CA . GLY A 1 200 ? -14.289 0.008 -12.710 1.00 84.00 200 GLY A CA 1
ATOM 1650 C C . GLY A 1 200 ? -15.492 0.632 -11.987 1.00 84.00 200 GLY A C 1
ATOM 1651 O O . GLY A 1 200 ? -15.530 1.843 -11.775 1.00 84.00 200 GLY A O 1
ATOM 1652 N N . ARG A 1 201 ? -16.426 -0.188 -11.490 1.00 85.19 201 ARG A N 1
ATOM 1653 C CA . ARG A 1 201 ? -17.651 0.269 -10.796 1.00 85.19 201 ARG A CA 1
ATOM 1654 C C . ARG A 1 201 ? -17.461 0.608 -9.316 1.00 85.19 201 ARG A C 1
ATOM 1656 O O . ARG A 1 201 ? -18.383 1.137 -8.692 1.00 85.19 201 ARG A O 1
ATOM 1663 N N . LEU A 1 202 ? -16.300 0.298 -8.741 1.00 88.06 202 LEU A N 1
ATOM 1664 C CA . LEU A 1 202 ? -16.030 0.500 -7.322 1.00 88.06 202 LEU A CA 1
ATOM 1665 C C . LEU A 1 202 ? -16.116 1.984 -6.944 1.00 88.06 202 LEU A C 1
ATOM 1667 O O . LEU A 1 202 ? -15.366 2.810 -7.470 1.00 88.06 202 LEU A O 1
ATOM 1671 N N . LYS A 1 203 ? -16.985 2.306 -5.983 1.00 90.50 203 LYS A N 1
ATOM 1672 C CA . LYS A 1 203 ? -16.977 3.599 -5.292 1.00 90.50 203 LYS A CA 1
ATOM 1673 C C . LYS A 1 203 ? -15.949 3.539 -4.173 1.00 90.50 203 LYS A C 1
ATOM 1675 O O . LYS A 1 203 ? -16.134 2.803 -3.202 1.00 90.50 203 LYS A O 1
ATOM 1680 N N . VAL A 1 204 ? -14.852 4.264 -4.345 1.00 91.56 204 VAL A N 1
ATOM 1681 C CA . VAL A 1 204 ? -13.667 4.162 -3.485 1.00 91.56 204 VAL A CA 1
ATOM 1682 C C . VAL A 1 204 ? -13.991 4.587 -2.057 1.00 91.56 204 VAL A C 1
ATOM 1684 O O . VAL A 1 204 ? -13.559 3.942 -1.109 1.00 91.56 204 VAL A O 1
ATOM 1687 N N . GLU A 1 205 ? -14.821 5.613 -1.902 1.00 91.62 205 GLU A N 1
ATOM 1688 C CA . GLU A 1 205 ? -15.271 6.147 -0.622 1.00 91.62 205 GLU A CA 1
ATOM 1689 C C . GLU A 1 205 ? -16.021 5.079 0.184 1.00 91.62 205 GLU A C 1
ATOM 1691 O O . GLU A 1 205 ? -15.691 4.833 1.345 1.00 91.62 205 GLU A O 1
ATOM 1696 N N . ASN A 1 206 ? -16.972 4.387 -0.457 1.00 92.00 206 ASN A N 1
ATOM 1697 C CA . ASN A 1 206 ? -17.719 3.288 0.158 1.00 92.00 206 ASN A CA 1
ATOM 1698 C C . ASN A 1 206 ? -16.784 2.134 0.528 1.00 92.00 206 ASN A C 1
ATOM 1700 O O . ASN A 1 206 ? -16.853 1.617 1.639 1.00 92.00 206 ASN A O 1
ATOM 1704 N N . PHE A 1 207 ? -15.874 1.764 -0.379 1.00 93.69 207 PHE A N 1
ATOM 1705 C CA . PHE A 1 207 ? -14.904 0.702 -0.130 1.00 93.69 207 PHE A CA 1
ATOM 1706 C C . PHE A 1 207 ? -14.037 0.999 1.100 1.00 93.69 207 PHE A C 1
ATOM 1708 O O . PHE A 1 207 ? -13.844 0.122 1.944 1.00 93.69 207 PHE A O 1
ATOM 1715 N N . VAL A 1 208 ? -13.539 2.231 1.233 1.00 94.38 208 VAL A N 1
ATOM 1716 C CA . VAL A 1 208 ? -12.740 2.649 2.392 1.00 94.38 208 VAL A CA 1
ATOM 1717 C C . VAL A 1 208 ? -13.574 2.611 3.668 1.00 94.38 208 VAL A C 1
ATOM 1719 O O . VAL A 1 208 ? -13.144 2.012 4.654 1.00 94.38 208 VAL A O 1
ATOM 1722 N N . ALA A 1 209 ? -14.769 3.203 3.653 1.00 93.56 209 ALA A N 1
ATOM 1723 C CA . ALA A 1 209 ? -15.631 3.279 4.827 1.00 93.56 209 ALA A CA 1
ATOM 1724 C C . ALA A 1 209 ? -16.041 1.887 5.341 1.00 93.56 209 ALA A C 1
ATOM 1726 O O . ALA A 1 209 ? -15.933 1.611 6.537 1.00 93.56 209 ALA A O 1
ATOM 1727 N N . GLU A 1 210 ? -16.431 0.978 4.444 1.00 93.38 210 GLU A N 1
ATOM 1728 C CA . GLU A 1 210 ? -16.812 -0.394 4.793 1.00 93.38 210 GLU A CA 1
ATOM 1729 C C . GLU A 1 210 ? -15.645 -1.197 5.384 1.00 93.38 210 GLU A C 1
ATOM 1731 O O . GLU A 1 210 ? -15.817 -1.893 6.389 1.00 93.38 210 GLU A O 1
ATOM 1736 N N . ASN A 1 211 ? -14.448 -1.102 4.792 1.00 94.19 211 ASN A N 1
ATOM 1737 C CA . ASN A 1 211 ? -13.278 -1.828 5.293 1.00 94.19 211 ASN A CA 1
ATOM 1738 C C . ASN A 1 211 ? -12.776 -1.253 6.628 1.00 94.19 211 ASN A C 1
ATOM 1740 O O . ASN A 1 211 ? -12.398 -2.024 7.510 1.00 94.19 211 ASN A O 1
ATOM 1744 N N . LEU A 1 212 ? -12.813 0.072 6.820 1.00 93.12 212 LEU A N 1
ATOM 1745 C CA . LEU A 1 212 ? -12.468 0.689 8.106 1.00 93.12 212 LEU A CA 1
ATOM 1746 C C . LEU A 1 212 ? -13.469 0.313 9.203 1.00 93.12 212 LEU A C 1
ATOM 1748 O O . LEU A 1 212 ? -13.055 -0.016 10.313 1.00 93.12 212 LEU A O 1
ATOM 1752 N N . HIS A 1 213 ? -14.769 0.300 8.894 1.00 91.25 213 HIS A N 1
ATOM 1753 C CA . HIS A 1 213 ? -15.789 -0.146 9.842 1.00 91.25 213 HIS A CA 1
ATOM 1754 C C . HIS A 1 213 ? -15.584 -1.613 10.241 1.00 91.25 213 HIS A C 1
ATOM 1756 O O . HIS A 1 213 ? -15.594 -1.947 11.427 1.00 91.25 213 HIS A O 1
ATOM 1762 N N . ARG A 1 214 ? -15.316 -2.489 9.262 1.00 92.94 214 ARG A N 1
ATOM 1763 C CA . ARG A 1 214 ? -14.996 -3.900 9.516 1.00 92.94 214 ARG A CA 1
ATOM 1764 C C . ARG A 1 214 ? -13.781 -4.049 10.432 1.00 92.94 214 ARG A C 1
ATOM 1766 O O . ARG A 1 214 ? -13.867 -4.790 11.407 1.00 92.94 214 ARG A O 1
ATOM 1773 N N . LEU A 1 215 ? -12.699 -3.317 10.162 1.00 93.12 215 LEU A N 1
ATOM 1774 C CA . LEU A 1 215 ? -11.496 -3.339 10.996 1.00 93.12 215 LEU A CA 1
ATOM 1775 C C . LEU A 1 215 ? -11.785 -2.863 12.429 1.00 93.12 215 LEU A C 1
ATOM 1777 O O . LEU A 1 215 ? -11.289 -3.459 13.382 1.00 93.12 215 LEU A O 1
ATOM 1781 N N . SER A 1 216 ? -12.602 -1.818 12.600 1.00 91.69 216 SER A N 1
ATOM 1782 C CA . SER A 1 216 ? -12.985 -1.327 13.932 1.00 91.69 216 SER A CA 1
ATOM 1783 C C . SER A 1 216 ? -13.758 -2.371 14.733 1.00 91.69 216 SER A C 1
ATOM 1785 O O . SER A 1 216 ? -13.564 -2.482 15.937 1.00 91.69 216 SER A O 1
ATOM 1787 N N . ASN A 1 217 ? -14.605 -3.167 14.075 1.00 90.81 217 ASN A N 1
ATOM 1788 C CA . ASN A 1 217 ? -15.323 -4.261 14.732 1.00 90.81 217 ASN A CA 1
ATOM 1789 C C . ASN A 1 217 ? -14.405 -5.434 15.097 1.00 90.81 217 ASN A C 1
ATOM 1791 O O . ASN A 1 217 ? -14.657 -6.117 16.087 1.00 90.81 217 ASN A O 1
ATOM 1795 N N . GLU A 1 218 ? -13.359 -5.679 14.306 1.00 91.69 218 GLU A N 1
ATOM 1796 C CA . GLU A 1 218 ? -12.368 -6.724 14.581 1.00 91.69 218 GLU A CA 1
ATOM 1797 C C . GLU A 1 218 ? -11.423 -6.338 15.729 1.00 91.69 218 GLU A C 1
ATOM 1799 O O . GLU A 1 218 ? -11.074 -7.181 16.555 1.00 91.69 218 GLU A O 1
ATOM 1804 N N . TYR A 1 219 ? -11.084 -5.049 15.847 1.00 89.06 219 TYR A N 1
ATOM 1805 C CA . TYR A 1 219 ? -10.256 -4.505 16.927 1.00 89.06 219 TYR A CA 1
ATOM 1806 C C . TYR A 1 219 ? -10.940 -3.335 17.663 1.00 89.06 219 TYR A C 1
ATOM 1808 O O . TYR A 1 219 ? -10.452 -2.196 17.580 1.00 89.06 219 TYR A O 1
ATOM 1816 N N . PRO A 1 220 ? -12.029 -3.592 18.423 1.00 85.81 220 PRO A N 1
ATOM 1817 C CA . PRO A 1 220 ? -12.790 -2.545 19.101 1.00 85.81 220 PRO A CA 1
ATOM 1818 C C . PRO A 1 220 ? -11.912 -1.694 20.015 1.00 85.81 220 PRO A C 1
ATOM 1820 O O . PRO A 1 220 ? -11.057 -2.206 20.745 1.00 85.81 220 PRO A O 1
ATOM 1823 N N . GLY A 1 221 ? -12.095 -0.376 19.967 1.00 85.56 221 GLY A N 1
ATOM 1824 C CA . GLY A 1 221 ? -11.363 0.577 20.802 1.00 85.56 221 GLY A CA 1
ATOM 1825 C C . GLY A 1 221 ? -9.898 0.825 20.410 1.00 85.56 221 GLY A C 1
ATOM 1826 O O . GLY A 1 221 ? -9.433 1.950 20.585 1.00 85.56 221 GLY A O 1
ATOM 1827 N N . LYS A 1 222 ? -9.165 -0.140 19.829 1.00 88.69 222 LYS A N 1
ATOM 1828 C CA . LYS A 1 222 ? -7.766 0.071 19.385 1.00 88.69 222 LYS A CA 1
ATOM 1829 C C . LYS A 1 222 ? -7.699 1.097 18.253 1.00 88.69 222 LYS A C 1
ATOM 1831 O O . LYS A 1 222 ? -6.909 2.039 18.320 1.00 88.69 222 LYS A O 1
ATOM 1836 N N . ILE A 1 223 ? -8.541 0.922 17.234 1.00 90.12 223 ILE A N 1
ATOM 1837 C CA . ILE A 1 223 ? -8.589 1.806 16.061 1.00 90.12 223 ILE A CA 1
ATOM 1838 C C . ILE A 1 223 ? -9.083 3.197 16.465 1.00 90.12 223 ILE A C 1
ATOM 1840 O O . ILE A 1 223 ? -8.427 4.200 16.186 1.00 90.12 223 ILE A O 1
ATOM 1844 N N . THR A 1 224 ? -10.180 3.255 17.219 1.00 86.56 224 THR A N 1
ATOM 1845 C CA . THR A 1 224 ? -10.771 4.503 17.719 1.00 86.56 224 THR A CA 1
ATOM 1846 C C . THR A 1 224 ? -9.804 5.288 18.616 1.00 86.56 224 THR A C 1
ATOM 1848 O O . THR A 1 224 ? -9.664 6.504 18.461 1.00 86.56 224 THR A O 1
ATOM 1851 N N . ALA A 1 225 ? -9.052 4.612 19.494 1.00 88.50 225 ALA A N 1
ATOM 1852 C CA . ALA A 1 225 ? -8.035 5.260 20.320 1.00 88.50 225 ALA A CA 1
ATOM 1853 C C . ALA A 1 225 ? -6.921 5.893 19.474 1.00 88.50 225 ALA A C 1
ATOM 1855 O O . ALA A 1 225 ? -6.531 7.034 19.729 1.00 88.50 225 ALA A O 1
ATOM 1856 N N . VAL A 1 226 ? -6.436 5.208 18.436 1.00 90.50 226 VAL A N 1
ATOM 1857 C CA . VAL A 1 226 ? -5.411 5.767 17.541 1.00 90.50 226 VAL A CA 1
ATOM 1858 C C . VAL A 1 226 ? -5.931 6.951 16.741 1.00 90.50 226 VAL A C 1
ATOM 1860 O O . VAL A 1 226 ? -5.241 7.966 16.654 1.00 90.50 226 VAL A O 1
ATOM 1863 N N . ILE A 1 227 ? -7.164 6.875 16.240 1.00 88.69 227 ILE A N 1
ATOM 1864 C CA . ILE A 1 227 ? -7.807 8.000 15.553 1.00 88.69 227 ILE A CA 1
ATOM 1865 C C . ILE A 1 227 ? -7.857 9.225 16.471 1.00 88.69 227 ILE A C 1
ATOM 1867 O O . ILE A 1 227 ? -7.448 10.307 16.066 1.00 88.69 227 ILE A O 1
ATOM 1871 N N . SER A 1 228 ? -8.279 9.067 17.726 1.00 87.00 228 SER A N 1
ATOM 1872 C CA . SER A 1 228 ? -8.361 10.202 18.656 1.00 87.00 228 SER A CA 1
ATOM 1873 C C . SER A 1 228 ? -7.002 10.773 19.088 1.00 87.00 228 SER A C 1
ATOM 1875 O O . SER A 1 228 ? -6.907 11.969 19.355 1.00 87.00 228 SER A O 1
ATOM 1877 N N . SER A 1 229 ? -5.957 9.940 19.170 1.00 89.19 229 SER A N 1
ATOM 1878 C CA . SER A 1 229 ? -4.674 10.311 19.788 1.00 89.19 229 SER A CA 1
ATOM 1879 C C . SER A 1 229 ? -3.582 10.704 18.796 1.00 89.19 229 SER A C 1
ATOM 1881 O O . SER A 1 229 ? -2.726 11.515 19.140 1.00 89.19 229 SER A O 1
ATOM 1883 N N . GLN A 1 230 ? -3.582 10.135 17.588 1.00 89.25 230 GLN A N 1
ATOM 1884 C CA . GLN A 1 230 ? -2.493 10.295 16.619 1.00 89.25 230 GLN A CA 1
ATOM 1885 C C . GLN A 1 230 ? -2.904 11.016 15.334 1.00 89.25 230 GLN A C 1
ATOM 1887 O O . GLN A 1 230 ? -2.029 11.521 14.628 1.00 89.25 230 GLN A O 1
ATOM 1892 N N . LEU A 1 231 ? -4.199 11.068 14.997 1.00 90.31 231 LEU A N 1
ATOM 1893 C CA . LEU A 1 231 ? -4.640 11.805 13.813 1.00 90.31 231 LEU A CA 1
ATOM 1894 C C . LEU A 1 231 ? -4.798 13.301 14.126 1.00 90.31 231 LEU A C 1
ATOM 1896 O O . LEU A 1 231 ? -5.422 13.646 15.130 1.00 90.31 231 LEU A O 1
ATOM 1900 N N . PRO A 1 232 ? -4.312 14.195 13.244 1.00 91.69 232 PRO A N 1
ATOM 1901 C CA . PRO A 1 232 ? -4.629 15.619 13.294 1.00 91.69 232 PRO A CA 1
ATOM 1902 C C . PRO A 1 232 ? -6.136 15.878 13.196 1.00 91.69 232 PRO A C 1
ATOM 1904 O O . PRO A 1 232 ? -6.861 15.106 12.563 1.00 91.69 232 PRO A O 1
ATOM 1907 N N . LEU A 1 233 ? -6.596 17.004 13.750 1.00 88.88 233 LEU A N 1
ATOM 1908 C CA . LEU A 1 233 ? -8.018 17.363 13.778 1.00 88.88 233 LEU A CA 1
ATOM 1909 C C . LEU A 1 233 ? -8.647 17.396 12.374 1.00 88.88 233 LEU A C 1
ATOM 1911 O O . LEU A 1 233 ? -9.734 16.858 12.183 1.00 88.88 233 LEU A O 1
ATOM 1915 N N . ASP A 1 234 ? -7.934 17.930 11.381 1.00 89.31 234 ASP A N 1
ATOM 1916 C CA . ASP A 1 234 ? -8.402 17.989 9.989 1.00 89.31 234 ASP A CA 1
ATOM 1917 C C . ASP A 1 234 ? -8.646 16.588 9.405 1.00 89.31 234 ASP A C 1
ATOM 1919 O O . ASP A 1 234 ? -9.640 16.344 8.721 1.00 89.31 234 ASP A O 1
ATOM 1923 N N . ALA A 1 235 ? -7.765 15.630 9.717 1.00 88.69 235 ALA A N 1
ATOM 1924 C CA . ALA A 1 235 ? -7.899 14.246 9.268 1.00 88.69 235 ALA A CA 1
ATOM 1925 C C . ALA A 1 235 ? -9.053 13.524 9.983 1.00 88.69 235 ALA A C 1
ATOM 1927 O O . ALA A 1 235 ? -9.759 12.729 9.364 1.00 88.69 235 ALA A O 1
ATOM 1928 N N . GLN A 1 236 ? -9.283 13.822 11.266 1.00 89.50 236 GLN A N 1
ATOM 1929 C CA . GLN A 1 236 ? -10.439 13.298 12.000 1.00 89.50 236 GLN A CA 1
ATOM 1930 C C . GLN A 1 236 ? -11.756 13.810 11.401 1.00 89.50 236 GLN A C 1
ATOM 1932 O O . GLN A 1 236 ? -12.680 13.024 11.196 1.00 89.50 236 GLN A O 1
ATOM 1937 N N . GLN A 1 237 ? -11.835 15.102 11.071 1.00 89.31 237 GLN A N 1
ATOM 1938 C CA . GLN A 1 237 ? -13.009 15.696 10.426 1.00 89.31 237 GLN A CA 1
ATOM 1939 C C . GLN A 1 237 ? -13.248 15.111 9.032 1.00 89.31 237 GLN A C 1
ATOM 1941 O O . GLN A 1 237 ? -14.374 14.744 8.707 1.00 89.31 237 GLN A O 1
ATOM 1946 N N . ALA A 1 238 ? -12.195 14.953 8.227 1.00 89.12 238 ALA A N 1
ATOM 1947 C CA . ALA A 1 238 ? -12.284 14.304 6.922 1.00 89.12 238 ALA A CA 1
ATOM 1948 C C . ALA A 1 238 ? -12.838 12.875 7.013 1.00 89.12 238 ALA A C 1
ATOM 1950 O O . ALA A 1 238 ? -13.716 12.497 6.239 1.00 89.12 238 ALA A O 1
ATOM 1951 N N . LEU A 1 239 ? -12.363 12.093 7.986 1.00 89.56 239 LEU A N 1
ATOM 1952 C CA . LEU A 1 239 ? -12.865 10.744 8.224 1.00 89.56 239 LEU A CA 1
ATOM 1953 C C . LEU A 1 239 ? -14.335 10.755 8.667 1.00 89.56 239 LEU A C 1
ATOM 1955 O O . LEU A 1 239 ? -15.125 9.953 8.176 1.00 89.56 239 LEU A O 1
ATOM 1959 N N . GLN A 1 240 ? -14.727 11.670 9.557 1.00 88.38 240 GLN A N 1
ATOM 1960 C CA . GLN A 1 240 ? -16.129 11.819 9.964 1.00 88.38 240 GLN A CA 1
ATOM 1961 C C . GLN A 1 240 ? -17.026 12.180 8.776 1.00 88.38 240 GLN A C 1
ATOM 1963 O O . GLN A 1 240 ? -18.085 11.57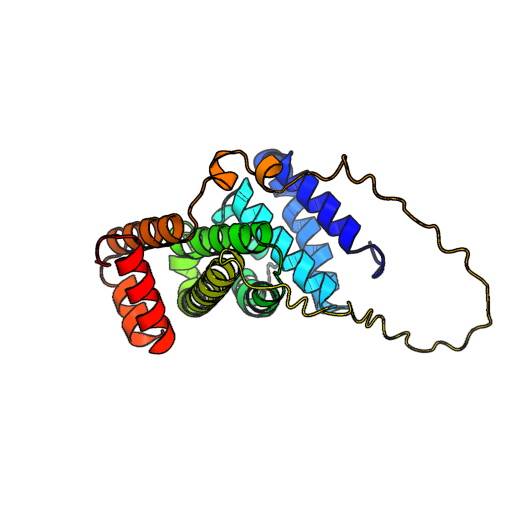5 8.610 1.00 88.38 240 GLN A O 1
ATOM 1968 N N . ASN A 1 241 ? -16.581 13.098 7.917 1.00 88.44 241 ASN A N 1
ATOM 1969 C CA . ASN A 1 241 ? -17.291 13.450 6.693 1.00 88.44 241 ASN A CA 1
ATOM 1970 C C . ASN A 1 241 ? -17.428 12.229 5.778 1.00 88.44 241 ASN A C 1
ATOM 1972 O O . ASN A 1 241 ? -18.531 11.955 5.315 1.00 88.44 241 ASN A O 1
ATOM 1976 N N . LEU A 1 242 ? -16.360 11.456 5.566 1.00 89.25 242 LEU A N 1
ATOM 1977 C CA . LEU A 1 242 ? -16.400 10.235 4.756 1.00 89.25 242 LEU A CA 1
ATOM 1978 C C . LEU A 1 242 ? -17.456 9.243 5.272 1.00 89.25 242 LEU A C 1
ATOM 1980 O O . LEU A 1 242 ? -18.270 8.747 4.494 1.00 89.25 242 LEU A O 1
ATOM 1984 N N . LEU A 1 243 ? -17.484 8.981 6.582 1.00 87.25 243 LEU A N 1
ATOM 1985 C CA . LEU A 1 243 ? -18.450 8.057 7.190 1.00 87.25 243 LEU A CA 1
ATOM 1986 C C . LEU A 1 243 ? -19.896 8.560 7.057 1.00 87.25 243 LEU A C 1
ATOM 1988 O O . LEU A 1 243 ? -20.794 7.774 6.762 1.00 87.25 243 LEU A O 1
ATOM 1992 N N . GLN A 1 244 ? -20.120 9.870 7.203 1.00 85.50 244 GLN A N 1
ATOM 1993 C CA . GLN A 1 244 ? -21.440 10.479 7.010 1.00 85.50 244 GLN A CA 1
ATOM 1994 C C . GLN A 1 244 ? -21.910 10.399 5.551 1.00 85.50 244 GLN A C 1
ATOM 1996 O O . GLN A 1 244 ? -23.055 10.034 5.299 1.00 85.50 244 GLN A O 1
ATOM 2001 N N . HIS A 1 245 ? -21.036 10.697 4.584 1.00 83.38 245 HIS A N 1
ATOM 2002 C CA . HIS A 1 245 ? -21.384 10.685 3.156 1.00 83.38 245 HIS A CA 1
ATOM 2003 C C . HIS A 1 245 ? -21.668 9.274 2.630 1.00 83.38 245 HIS A C 1
ATOM 2005 O O . HIS A 1 245 ? -22.501 9.093 1.744 1.00 83.38 245 HIS A O 1
ATOM 2011 N N . THR A 1 246 ? -20.989 8.269 3.179 1.00 81.19 246 THR A N 1
ATOM 2012 C CA . THR A 1 246 ? -21.131 6.864 2.770 1.00 81.19 246 THR A CA 1
ATOM 2013 C C . THR A 1 246 ? -22.270 6.137 3.496 1.00 81.19 246 THR A C 1
ATOM 2015 O O . THR A 1 246 ? -22.533 4.975 3.190 1.00 81.19 246 THR A O 1
ATOM 2018 N N . ASN A 1 247 ? -22.973 6.798 4.434 1.00 76.38 247 ASN A N 1
ATOM 2019 C CA . ASN A 1 247 ? -23.931 6.180 5.367 1.00 76.38 247 ASN A CA 1
ATOM 2020 C C . ASN A 1 247 ? -23.353 4.952 6.101 1.00 76.38 247 ASN A C 1
ATOM 2022 O O . ASN A 1 247 ? -24.092 4.042 6.487 1.00 76.38 247 ASN A O 1
ATOM 2026 N N . ALA A 1 248 ? -22.032 4.907 6.279 1.00 76.69 248 ALA A N 1
ATOM 2027 C CA . ALA A 1 248 ? -21.376 3.809 6.966 1.00 76.69 248 ALA A CA 1
ATOM 2028 C C . ALA A 1 248 ? -21.662 3.881 8.477 1.00 76.69 248 ALA A C 1
ATOM 2030 O O . ALA A 1 248 ? -21.800 4.978 9.030 1.00 76.69 248 ALA A O 1
ATOM 2031 N N . PRO A 1 249 ? -21.746 2.735 9.178 1.00 76.69 249 PRO A N 1
ATOM 2032 C CA . PRO A 1 249 ? -21.957 2.752 10.615 1.00 76.69 249 PRO A CA 1
ATOM 2033 C C . PRO A 1 249 ? -20.742 3.378 11.320 1.00 76.69 249 PRO A C 1
ATOM 2035 O O . PRO A 1 249 ? -19.616 3.289 10.813 1.00 76.69 249 PRO A O 1
ATOM 2038 N N . PRO A 1 250 ? -20.937 3.992 12.500 1.00 75.19 250 PRO A N 1
ATOM 2039 C CA . PRO A 1 250 ? -19.833 4.561 13.259 1.00 75.19 250 PRO A CA 1
ATOM 2040 C C . PRO A 1 250 ? -18.795 3.488 13.612 1.00 75.19 250 PRO A C 1
ATOM 2042 O O . PRO A 1 250 ? -19.101 2.296 13.691 1.00 75.19 250 PRO A O 1
ATOM 2045 N N . LEU A 1 251 ? -17.552 3.924 13.799 1.00 80.94 251 LEU A N 1
ATOM 2046 C CA . LEU A 1 251 ? -16.457 3.062 14.236 1.00 80.94 251 LEU A CA 1
ATOM 2047 C C . LEU A 1 251 ? -16.672 2.651 15.704 1.00 80.94 251 LEU A C 1
ATOM 2049 O O . LEU A 1 251 ? -17.044 3.490 16.529 1.00 80.94 251 LEU A O 1
ATOM 2053 N N . SER A 1 252 ? -16.465 1.361 15.986 1.00 67.12 252 SER A N 1
ATOM 2054 C CA . SER A 1 252 ? -16.668 0.704 17.290 1.00 67.12 252 SER A CA 1
ATOM 2055 C C . SER A 1 252 ? -15.470 0.816 18.235 1.00 67.12 252 SER A C 1
ATOM 2057 O O . SER A 1 252 ? -14.308 0.867 17.759 1.00 67.12 252 SER A O 1
#

Radius of gyration: 19.87 Å; chains: 1; bounding box: 56×43×55 Å

Organism: NCBI:txid180227

pLDDT: mean 81.5, std 17.87, range [30.95, 97.62]

InterPro domains:
  IPR005043 Exportin-2, C-terminal [PF03378] (2-241)
  IPR011989 Armadillo-like helical [G3DSA:1.25.10.10] (1-246)
  IPR016024 Armadillo-type fold [SSF48371] (10-244)

Sequence (252 aa):
IISKMNDHEGFNLLKSIVQHISWQNFENFLPKIWNLIFYRLTKTPTAKFKRGFSEIMCYLAGFHGVDGVVGSVDCVSNDNPELFGVILGNVWLKGVPQFSGEEEIKLCCVALTRLLTQSKFMIEKYFAHWSPTLIALLKLLHQHHHQQQPQQQQHQFFEEEDDDEWEDEEGEWEEEEIATFSELNYGRKEMSECFGEEFGRLKVENFVAENLHRLSNEYPGKITAVISSQLPLDAQQALQNLLQHTNAPPLS

Foldseek 3Di:
DDDPVCLVVVLVVLLVCLLPPACVRCLVCLLVVLVVLVVCCVPPDDLVSLLSVLQSLLSNCLRPNNQSVCVSQLVNDPPDNNRSLVCVVPRNLVSLVVDDDLLSLLSSLVSLLRLLQVHPCCVPPVVVCNQSSLLSSLVSLVSNVVVPDPDDDPPPPPPPPPPPVPPDPDDDDDPPPDDDDDDDPVPDDDVCNRSDVCSVPDDSLLVSLVSQQVRLVVPPPPSVVCLVPPHDPVSNVSNVVSCVVNVRDDRD

Secondary structure (DSSP, 8-state):
---STTHHHHHHHHHHHHHHS-HHHHGGGHHHHHHHHHHHHHHS--HHHHHHHHHHHHHHHHHH-HHHHHHHHHTT-SS-TTHHHHHIIIIIHHHGGG--SHHHHHHHHHHHHHHHHH-HHHHHT-GGGHHHHHHHHHHHHHHHHHHHS-----------------------------PPP---TT-PPPHHHHH-HHHHH--HHHHHHHHHHHHHHHSTTHHHHHHHHHS-HHHHHHHHHHHHHTTPPPP-